Protein AF-A0A496T0C5-F1 (afdb_monomer)

Foldseek 3Di:
DDDDDDDDDDDDDDDDDDDDYDDPPPPDDDPDVPPPPPPVLLVVLLVLLLVLLVVLLVLLVLLLVLLQCCVPPVVSLVVNVVSLVSNVVSLVVSVVSVVSRPDPPVSVVSNVVSNLVSLLSLLVSCCVRVVPPPPVLSCLSNVLVVVLVVLVVVLCVLCVVVNVVCVVCVCVLPPPDVLVVVLVVLSSVLSVCVSVVPDVPCSVVSSVVSSVSSVVSSVVSVVVSVVVCVVVVSD

Secondary structure (DSSP, 8-state):
--------------------------S------------HHHHHHHHHHHHHHHHHHHHHHHHHHHHHHHTT-HHHHHHHHHHHHHHHHHHHHHHHHTTTS---HHHHHHHHHHHHHHHHHHHHHHHHHS--S-HHHHHHHHHHHHHHHHHHHHHHHHTGGGHHHHHHHHHHHT---HHHHHHHHHHHHHHHHHHTT--HHHHHHHHHHHHHHHHHHHHHHHHHHHHHHHHTT--

Nearest PDB structures (foldseek):
  7jh5-assembly1_A  TM=2.448E-01  e=4.772E+00  synthetic construct
  7jh5-assembly2_B  TM=2.065E-01  e=6.660E+00  synthetic construct

pLDDT: mean 70.58, std 17.43, range [35.75, 92.12]

Sequence (235 aa):
MFDGRGKSRGAGQASGRGDDLPDRTQTRQRDAPGGREESPQLRWAAVAANLLAVSRVLLIPPFILCIFYSQRDGSHLDLARALFLYGVVSDVLDGRLGKLAGNNPIGQFLDPLADKLCIAAVYLSLSLIWHNPPLWLTCVVVGRFLILRLLWLFGFLRAKEKLHSFLQKESALTKPNLWGKVSSWSQAILIVSILFSLPGGWIGFLYWAVAALTVAAGIIYLVRGVQEAKRLGLV

Radius of gyration: 31.99 Å; Cα contacts (8 Å, |Δi|>4): 150; chains: 1; bounding box: 99×46×100 Å

Mean predicted aligned error: 14.44 Å

Structure (mmCIF, N/CA/C/O backbone):
data_AF-A0A496T0C5-F1
#
_entry.id   AF-A0A496T0C5-F1
#
loop_
_atom_site.group_PDB
_atom_site.id
_atom_site.type_symbol
_atom_site.label_atom_id
_atom_site.label_alt_id
_atom_site.label_comp_id
_atom_site.label_asym_id
_atom_site.label_entity_id
_atom_site.label_seq_id
_atom_site.pdbx_PDB_ins_code
_atom_site.Cartn_x
_atom_site.Cartn_y
_atom_site.Cartn_z
_atom_site.occupancy
_atom_site.B_iso_or_equiv
_atom_site.auth_seq_id
_atom_site.auth_comp_id
_atom_site.auth_asym_id
_atom_site.auth_atom_id
_atom_site.pdbx_PDB_model_num
ATOM 1 N N . MET A 1 1 ? -78.417 -25.554 69.994 1.00 38.78 1 MET A N 1
ATOM 2 C CA . MET A 1 1 ? -77.897 -26.898 70.317 1.00 38.78 1 MET A CA 1
ATOM 3 C C . MET A 1 1 ? -76.382 -26.823 70.121 1.00 38.78 1 MET A C 1
ATOM 5 O O . MET A 1 1 ? -75.988 -26.581 68.992 1.00 38.78 1 MET A O 1
ATOM 9 N N . PHE A 1 2 ? -75.615 -26.909 71.225 1.00 40.69 2 PHE A N 1
ATOM 10 C CA . PHE A 1 2 ? -74.133 -26.894 71.387 1.00 40.69 2 PHE A CA 1
ATOM 11 C C . PHE A 1 2 ? -73.369 -25.615 70.946 1.00 40.69 2 PHE A C 1
ATOM 13 O O . PHE A 1 2 ? -73.347 -25.297 69.766 1.00 40.69 2 PHE A O 1
ATOM 20 N N . ASP A 1 3 ? -72.937 -24.707 71.849 1.00 39.16 3 ASP A N 1
ATOM 21 C CA . ASP A 1 3 ? -71.811 -24.739 72.843 1.00 39.16 3 ASP A CA 1
ATOM 22 C C . ASP A 1 3 ? -70.432 -24.674 72.140 1.00 39.16 3 ASP A C 1
ATOM 24 O O . ASP A 1 3 ? -70.200 -25.449 71.225 1.00 39.16 3 ASP A O 1
ATOM 28 N N . GLY A 1 4 ? -69.446 -23.810 72.413 1.00 38.75 4 GLY A N 1
ATOM 29 C CA . GLY A 1 4 ? -69.183 -22.798 73.440 1.00 38.75 4 GLY A CA 1
ATOM 30 C C . GLY A 1 4 ? -67.691 -22.856 73.847 1.00 38.75 4 GLY A C 1
ATOM 31 O O . GLY A 1 4 ? -67.147 -23.944 73.984 1.00 38.75 4 GLY A O 1
ATOM 32 N N . ARG A 1 5 ? -67.062 -21.685 74.093 1.00 38.84 5 ARG A N 1
ATOM 33 C CA . ARG A 1 5 ? -65.725 -21.449 74.730 1.00 38.84 5 ARG A CA 1
ATOM 34 C C . ARG A 1 5 ? -64.480 -21.869 73.908 1.00 38.84 5 ARG A C 1
ATOM 36 O O . ARG A 1 5 ? -64.472 -22.899 73.267 1.00 38.84 5 ARG A O 1
ATOM 43 N N . GLY A 1 6 ? -63.346 -21.160 73.853 1.00 40.00 6 GLY A N 1
ATOM 44 C CA . GLY A 1 6 ? -62.786 -20.051 74.634 1.00 40.00 6 GLY A CA 1
ATOM 45 C C . GLY A 1 6 ? -61.363 -20.406 75.121 1.00 40.00 6 GLY A C 1
ATOM 46 O O . GLY A 1 6 ? -61.237 -21.331 75.913 1.00 40.00 6 GLY A O 1
ATOM 47 N N . LYS A 1 7 ? -60.312 -19.689 74.671 1.00 44.09 7 LYS A N 1
ATOM 48 C CA . LYS A 1 7 ? -58.986 -19.472 75.331 1.00 44.09 7 LYS A CA 1
ATOM 49 C C . LYS A 1 7 ? -58.064 -18.715 74.354 1.00 44.09 7 LYS A C 1
ATOM 51 O O . LYS A 1 7 ? -57.787 -19.221 73.279 1.00 44.09 7 LYS A O 1
ATOM 56 N N . SER A 1 8 ? -57.772 -17.426 74.531 1.00 40.81 8 SER A N 1
ATOM 57 C CA . SER A 1 8 ? -56.913 -16.738 75.520 1.00 40.81 8 SER A CA 1
ATOM 58 C C . SER A 1 8 ? -55.412 -16.730 75.198 1.00 40.81 8 SER A C 1
ATOM 60 O O . SER A 1 8 ? -54.770 -17.759 75.035 1.00 40.81 8 SER A O 1
ATOM 62 N N . ARG A 1 9 ? -54.925 -15.483 75.167 1.00 43.38 9 ARG A N 1
ATOM 63 C CA . ARG A 1 9 ? -53.583 -14.906 75.001 1.00 43.38 9 ARG A CA 1
ATOM 64 C C . ARG A 1 9 ? -52.462 -15.547 75.835 1.00 43.38 9 ARG A C 1
ATOM 66 O O . ARG A 1 9 ? -52.695 -15.974 76.959 1.00 43.38 9 ARG A O 1
ATOM 73 N N . GLY A 1 10 ? -51.229 -15.390 75.347 1.00 35.75 10 GLY A N 1
ATOM 74 C CA . GLY A 1 10 ? -50.004 -15.438 76.147 1.00 35.75 10 GLY A CA 1
ATOM 75 C C . GLY A 1 10 ? -48.840 -14.759 75.420 1.00 35.75 10 GLY A C 1
ATOM 76 O O . GLY A 1 10 ? -48.330 -15.291 74.443 1.00 35.75 10 GLY A O 1
ATOM 77 N N . ALA A 1 11 ? -48.465 -13.566 75.881 1.00 42.19 11 ALA A N 1
ATOM 78 C CA . ALA A 1 11 ? -47.232 -12.873 75.524 1.00 42.19 11 ALA A CA 1
ATOM 79 C C . ALA A 1 11 ? -46.078 -13.380 76.405 1.00 42.19 11 ALA A C 1
ATOM 81 O O . ALA A 1 11 ? -46.301 -13.716 77.566 1.00 42.19 11 ALA A O 1
ATOM 82 N N . GLY A 1 12 ? -44.852 -13.379 75.880 1.00 37.47 12 GLY A N 1
ATOM 83 C CA . GLY A 1 12 ? -43.643 -13.689 76.643 1.00 37.47 12 GLY A CA 1
ATOM 84 C C . GLY A 1 12 ? -42.386 -13.246 75.900 1.00 37.47 12 GLY A C 1
ATOM 85 O O . GLY A 1 12 ? -41.914 -13.937 75.005 1.00 37.47 12 GLY A O 1
ATOM 86 N N . GLN A 1 13 ? -41.880 -12.067 76.266 1.00 41.66 13 GLN A N 1
ATOM 87 C CA . GLN A 1 13 ? -40.542 -11.568 75.947 1.00 41.66 13 GLN A CA 1
ATOM 88 C C . GLN A 1 13 ? -39.489 -12.246 76.840 1.00 41.66 13 GLN A C 1
ATOM 90 O O . GLN A 1 13 ? -39.699 -12.361 78.044 1.00 41.66 13 GLN A O 1
ATOM 95 N N . ALA A 1 14 ? -38.331 -12.573 76.268 1.00 45.03 14 ALA A N 1
ATOM 96 C CA . ALA A 1 14 ? -37.016 -12.636 76.923 1.00 45.03 14 ALA A CA 1
ATOM 97 C C . ALA A 1 14 ? -35.983 -12.498 75.785 1.00 45.03 14 ALA A C 1
ATOM 99 O O . ALA A 1 14 ? -35.973 -13.314 74.873 1.00 45.03 14 ALA A O 1
ATOM 100 N N . SER A 1 15 ? -35.323 -11.356 75.579 1.00 39.78 15 SER A N 1
ATOM 101 C CA . SER A 1 15 ? -34.236 -10.754 76.369 1.00 39.78 15 SER A CA 1
ATOM 102 C C . SER A 1 15 ? -33.002 -11.657 76.466 1.00 39.78 15 SER A C 1
ATOM 104 O O . SER A 1 15 ? -32.945 -12.571 77.280 1.00 39.78 15 SER A O 1
ATOM 106 N N . GLY A 1 16 ? -32.020 -11.355 75.616 1.00 39.09 16 GLY A N 1
ATOM 107 C CA . GLY A 1 16 ? -30.668 -11.904 75.593 1.00 39.09 16 GLY A CA 1
ATOM 108 C C . GLY A 1 16 ? -29.805 -10.993 74.721 1.00 39.09 16 GLY A C 1
ATOM 109 O O . GLY A 1 16 ? -29.731 -11.166 73.510 1.00 39.09 16 GLY A O 1
ATOM 110 N N . ARG A 1 17 ? -29.265 -9.944 75.342 1.00 41.59 17 ARG A N 1
ATOM 111 C CA . ARG A 1 17 ? -28.369 -8.922 74.784 1.00 41.59 17 ARG A CA 1
ATOM 112 C C . ARG A 1 17 ? -26.952 -9.279 75.237 1.00 41.59 17 ARG A C 1
ATOM 114 O O . ARG A 1 17 ? -26.800 -9.561 76.421 1.00 41.59 17 ARG A O 1
ATOM 121 N N . GLY A 1 18 ? -25.959 -9.223 74.352 1.00 38.44 18 GLY A N 1
ATOM 122 C CA . GLY A 1 18 ? -24.557 -9.211 74.776 1.00 38.44 18 GLY A CA 1
ATOM 123 C C . GLY A 1 18 ? -23.561 -9.786 73.772 1.00 38.44 18 GLY A C 1
ATOM 124 O O . GLY A 1 18 ? -23.327 -10.986 73.773 1.00 38.44 18 GLY A O 1
ATOM 125 N N . ASP A 1 19 ? -22.978 -8.877 72.993 1.00 41.94 19 ASP A N 1
ATOM 126 C CA . ASP A 1 19 ? -21.527 -8.752 72.796 1.00 41.94 19 ASP A CA 1
ATOM 127 C C . ASP A 1 19 ? -20.830 -9.507 71.636 1.00 41.94 19 ASP A C 1
ATOM 129 O O . ASP A 1 19 ? -20.540 -10.699 71.666 1.00 41.94 19 ASP A O 1
ATOM 133 N N . ASP A 1 20 ? -20.543 -8.700 70.607 1.00 43.66 20 ASP A N 1
ATOM 134 C CA . ASP A 1 20 ? -19.195 -8.384 70.112 1.00 43.66 20 ASP A CA 1
ATOM 135 C C . ASP A 1 20 ? -18.356 -9.420 69.335 1.00 43.66 20 ASP A C 1
ATOM 137 O O . ASP A 1 20 ? -17.532 -10.135 69.888 1.00 43.66 20 ASP A O 1
ATOM 141 N N . LEU A 1 21 ? -18.459 -9.266 67.999 1.00 53.03 21 LEU A N 1
ATOM 142 C CA . LEU A 1 21 ? -17.366 -9.135 67.003 1.00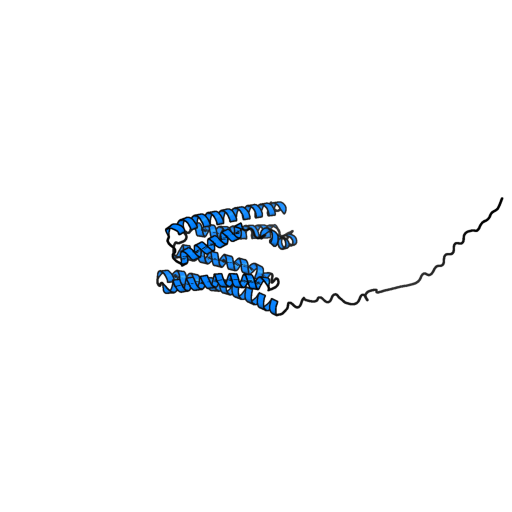 53.03 21 LEU A CA 1
ATOM 143 C C . LEU A 1 21 ? -16.429 -10.342 66.734 1.00 53.03 21 LEU A C 1
ATOM 145 O O . LEU A 1 21 ? -16.188 -11.183 67.587 1.00 53.03 21 LEU A O 1
ATOM 149 N N . PRO A 1 22 ? -15.711 -10.353 65.594 1.00 47.81 22 PRO A N 1
ATOM 150 C CA . PRO A 1 22 ? -16.101 -10.014 64.229 1.00 47.81 22 PRO A CA 1
ATOM 151 C C . PRO A 1 22 ? -15.783 -11.191 63.271 1.00 47.81 22 PRO A C 1
ATOM 153 O O . PRO A 1 22 ? -15.387 -12.279 63.666 1.00 47.81 22 PRO A O 1
ATOM 156 N N . ASP A 1 23 ? -15.873 -10.910 61.973 1.00 43.47 23 ASP A N 1
ATOM 157 C CA . ASP A 1 23 ? -14.952 -11.463 60.977 1.00 43.47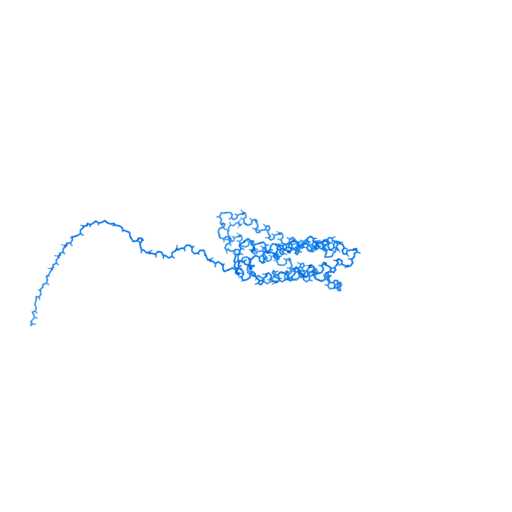 23 ASP A CA 1
ATOM 158 C C . ASP A 1 23 ? -15.391 -12.704 60.180 1.00 43.47 23 ASP A C 1
ATOM 160 O O . ASP A 1 23 ? -14.791 -13.776 60.176 1.00 43.47 23 ASP A O 1
ATOM 164 N N . ARG A 1 24 ? -16.405 -12.491 59.333 1.00 42.34 24 ARG A N 1
ATOM 165 C CA . ARG A 1 24 ? -16.585 -13.269 58.097 1.00 42.34 24 ARG A CA 1
ATOM 166 C C . ARG A 1 24 ? -15.595 -12.831 56.996 1.00 42.34 24 ARG A C 1
ATOM 168 O O . ARG A 1 24 ? -15.987 -12.718 55.839 1.00 42.34 24 ARG A O 1
ATOM 175 N N . THR A 1 25 ? -14.311 -12.649 57.316 1.00 44.56 25 THR A N 1
ATOM 176 C CA . THR A 1 25 ? -13.212 -12.709 56.324 1.00 44.56 25 THR A CA 1
ATOM 177 C C . THR A 1 25 ? -12.612 -14.116 56.227 1.00 44.56 25 THR A C 1
ATOM 179 O O . THR A 1 25 ? -11.425 -14.309 55.987 1.00 44.56 25 THR A O 1
ATOM 182 N N . GLN A 1 26 ? -13.449 -15.149 56.343 1.00 47.47 26 GLN A N 1
ATOM 183 C CA . GLN A 1 26 ? -13.069 -16.522 55.995 1.00 47.47 26 GLN A CA 1
ATOM 184 C C . GLN A 1 26 ? -13.946 -17.128 54.899 1.00 47.47 26 GLN A C 1
ATOM 186 O O . GLN A 1 26 ? -14.069 -18.347 54.784 1.00 47.47 26 GLN A O 1
ATOM 191 N N . THR A 1 27 ? -14.453 -16.295 53.986 1.00 42.94 27 THR A N 1
ATOM 192 C CA . THR A 1 27 ? -14.615 -16.757 52.603 1.00 42.94 27 THR A CA 1
ATOM 193 C C . THR A 1 27 ? -13.217 -16.820 51.996 1.00 42.94 27 THR A C 1
ATOM 195 O O . THR A 1 27 ? -12.719 -15.874 51.390 1.00 42.94 27 THR A O 1
ATOM 198 N N . ARG A 1 28 ? -12.551 -17.942 52.277 1.00 41.00 28 ARG A N 1
ATOM 199 C CA . ARG A 1 28 ? -11.301 -18.385 51.669 1.00 41.00 28 ARG A CA 1
ATOM 200 C C . ARG A 1 28 ? -11.244 -18.000 50.191 1.00 41.00 28 ARG A C 1
ATOM 202 O O . ARG A 1 28 ? -12.012 -18.510 49.382 1.00 41.00 28 ARG A O 1
ATOM 209 N N . GLN A 1 29 ? -10.255 -17.168 49.881 1.00 43.59 29 GLN A N 1
ATOM 210 C CA . GLN A 1 29 ? -9.271 -17.432 48.833 1.00 43.59 29 GLN A CA 1
ATOM 211 C C . GLN A 1 29 ? -9.829 -18.098 47.569 1.00 43.59 29 GLN A C 1
ATOM 213 O O . GLN A 1 29 ? -9.735 -19.316 47.415 1.00 43.59 29 GLN A O 1
ATOM 218 N N . ARG A 1 30 ? -10.291 -17.288 46.613 1.00 39.56 30 ARG A N 1
ATOM 219 C CA . ARG A 1 30 ? -10.176 -17.638 45.190 1.00 39.56 30 ARG A CA 1
ATOM 220 C C . ARG A 1 30 ? -9.971 -16.462 44.240 1.00 39.56 30 ARG A C 1
ATOM 222 O O . ARG A 1 30 ? -10.136 -16.650 43.051 1.00 39.56 30 ARG A O 1
ATOM 229 N N . ASP A 1 31 ? -9.48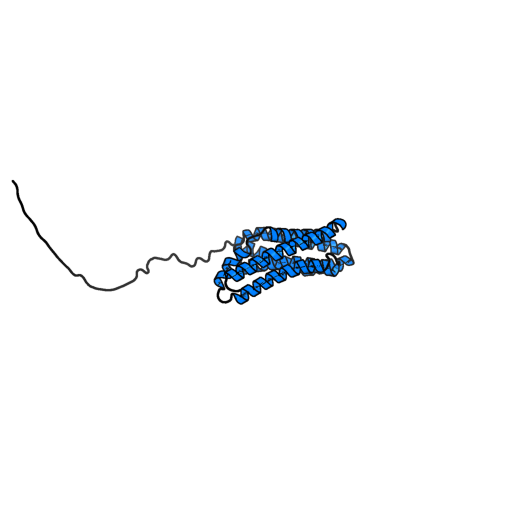2 -15.326 44.722 1.00 42.22 31 ASP A N 1
ATOM 230 C CA . ASP A 1 31 ? -9.008 -14.253 43.843 1.00 42.22 31 ASP A CA 1
ATOM 231 C C . ASP A 1 31 ? -7.506 -14.052 44.055 1.00 42.22 31 ASP A C 1
ATOM 233 O O . ASP A 1 31 ? -7.031 -13.012 44.501 1.00 42.22 31 ASP A O 1
ATOM 237 N N . ALA A 1 32 ? -6.729 -15.094 43.745 1.00 43.50 32 ALA A N 1
ATOM 238 C CA . ALA A 1 32 ? -5.374 -14.834 43.286 1.00 43.50 32 ALA A CA 1
ATOM 239 C C . ALA A 1 32 ? -5.509 -14.009 41.994 1.00 43.50 32 ALA A C 1
ATOM 241 O O . ALA A 1 32 ? -6.337 -14.375 41.151 1.00 43.50 32 ALA A O 1
ATOM 242 N N . PRO A 1 33 ? -4.723 -12.939 41.781 1.00 41.53 33 PRO A N 1
ATOM 243 C CA . PRO A 1 33 ? -4.565 -12.376 40.455 1.00 41.53 33 PRO A CA 1
ATOM 244 C C . PRO A 1 33 ? -3.804 -13.428 39.651 1.00 41.53 33 PRO A C 1
ATOM 246 O O . PRO A 1 33 ? -2.580 -13.402 39.545 1.00 41.53 33 PRO A O 1
ATOM 249 N N . GLY A 1 34 ? -4.541 -14.416 39.145 1.00 40.16 34 GLY A N 1
ATOM 250 C CA . GLY A 1 34 ? -4.087 -15.305 38.103 1.00 40.16 34 GLY A CA 1
ATOM 251 C C . GLY A 1 34 ? -3.834 -14.419 36.903 1.00 40.16 34 GLY A C 1
ATOM 252 O O . GLY A 1 34 ? -4.730 -14.193 36.088 1.00 40.16 34 GLY A O 1
ATOM 253 N N . GLY A 1 35 ? -2.621 -13.867 36.830 1.00 45.09 35 GLY A N 1
ATOM 254 C CA . GLY A 1 35 ? -2.033 -13.475 35.569 1.00 45.09 35 GLY A CA 1
ATOM 255 C C . GLY A 1 35 ? -2.239 -14.681 34.680 1.00 45.09 35 GLY A C 1
ATOM 256 O O . GLY A 1 35 ? -1.693 -15.744 34.963 1.00 45.09 35 GLY A O 1
ATOM 257 N N . ARG A 1 36 ? -3.160 -14.559 33.719 1.00 50.00 36 ARG A N 1
ATOM 258 C CA . ARG A 1 36 ? -3.422 -15.614 32.748 1.00 50.00 36 ARG A CA 1
ATOM 259 C C . ARG A 1 36 ? -2.052 -15.937 32.184 1.00 50.00 36 ARG A C 1
ATOM 261 O O . ARG A 1 36 ? -1.468 -15.075 31.532 1.00 50.00 36 ARG A O 1
ATOM 268 N N . GLU A 1 37 ? -1.506 -17.098 32.529 1.00 51.00 37 GLU A N 1
ATOM 269 C CA . GLU A 1 37 ? -0.269 -17.573 31.937 1.00 51.00 37 GLU A CA 1
ATOM 270 C C . GLU A 1 37 ? -0.581 -17.727 30.453 1.00 51.00 37 GLU A C 1
ATOM 272 O O . GLU A 1 37 ? -1.185 -18.706 30.013 1.00 51.00 37 GLU A O 1
ATOM 277 N N . GLU A 1 38 ? -0.296 -16.679 29.683 1.00 55.84 38 GLU A N 1
ATOM 278 C CA . GLU A 1 38 ? -0.431 -16.725 28.244 1.00 55.84 38 GLU A CA 1
ATOM 279 C C . GLU A 1 38 ? 0.483 -17.848 27.779 1.00 55.84 38 GLU A C 1
ATOM 281 O O . GLU A 1 38 ? 1.702 -17.784 27.972 1.00 55.84 38 GLU A O 1
ATOM 286 N N . SER A 1 39 ? -0.121 -18.909 27.236 1.00 60.66 39 SER A N 1
ATOM 287 C CA . SER A 1 39 ? 0.619 -20.093 26.815 1.00 60.66 39 SER A CA 1
ATOM 288 C C . SER A 1 39 ? 1.839 -19.672 25.977 1.00 60.66 39 SER A C 1
ATOM 290 O O . SER A 1 39 ? 1.708 -18.779 25.132 1.00 60.66 39 SER A O 1
ATOM 292 N N . PRO A 1 40 ? 3.032 -20.267 26.179 1.00 63.31 40 PRO A N 1
ATOM 293 C CA . PRO A 1 40 ? 4.268 -19.829 25.520 1.00 63.31 40 PRO A CA 1
ATOM 294 C C . PRO A 1 40 ? 4.131 -19.664 23.999 1.00 63.31 40 PRO A C 1
ATOM 296 O O . PRO A 1 40 ? 4.738 -18.776 23.408 1.00 63.31 40 PRO A O 1
ATOM 299 N N . GLN A 1 41 ? 3.272 -20.470 23.373 1.00 64.88 41 GLN A N 1
ATOM 300 C CA . GLN A 1 41 ? 2.956 -20.426 21.945 1.00 64.88 41 GLN A CA 1
ATOM 301 C C . GLN A 1 41 ? 2.321 -19.093 21.498 1.00 64.88 41 GLN A C 1
ATOM 303 O O . GLN A 1 41 ? 2.660 -18.587 20.430 1.00 64.88 41 GLN A O 1
ATOM 308 N N . LEU A 1 42 ? 1.465 -18.482 22.326 1.00 65.50 42 LEU A N 1
ATOM 309 C CA . LEU A 1 42 ? 0.844 -17.176 22.056 1.00 65.50 42 LEU A CA 1
ATOM 310 C C . LEU A 1 42 ? 1.884 -16.051 22.062 1.00 65.50 42 LEU A C 1
ATOM 312 O O . LEU A 1 42 ? 1.840 -15.153 21.220 1.00 65.50 42 LEU A O 1
ATOM 316 N N . ARG A 1 43 ? 2.860 -16.137 22.975 1.00 65.69 43 ARG A N 1
ATOM 317 C CA . ARG A 1 43 ? 3.951 -15.160 23.098 1.00 65.69 43 ARG A CA 1
ATOM 318 C C . ARG A 1 43 ? 4.878 -15.211 21.886 1.00 65.69 43 ARG A C 1
ATOM 320 O O . ARG A 1 43 ? 5.217 -14.167 21.337 1.00 65.69 43 ARG A O 1
ATOM 327 N N . TRP A 1 44 ? 5.240 -16.409 21.426 1.00 67.56 44 TRP A N 1
ATOM 328 C CA . TRP A 1 44 ? 6.072 -16.577 20.230 1.00 67.56 44 TRP A CA 1
ATOM 329 C C . TRP A 1 44 ? 5.370 -16.116 18.953 1.00 67.56 44 TRP A C 1
ATOM 331 O O . TRP A 1 44 ? 6.001 -15.475 18.116 1.00 67.56 44 TRP A O 1
ATOM 341 N N . ALA A 1 45 ? 4.066 -16.365 18.826 1.00 66.81 45 ALA A N 1
ATOM 342 C CA . ALA A 1 45 ? 3.286 -15.874 17.694 1.00 66.81 45 ALA A CA 1
ATOM 343 C C . ALA A 1 45 ? 3.207 -14.332 17.665 1.00 66.81 45 ALA A C 1
ATOM 345 O O . ALA A 1 45 ? 3.338 -13.735 16.597 1.00 66.81 45 ALA A O 1
ATOM 346 N N . ALA A 1 46 ? 3.072 -13.679 18.827 1.00 66.25 46 ALA A N 1
ATOM 347 C CA . ALA A 1 46 ? 3.084 -12.215 18.925 1.00 66.25 46 ALA A CA 1
ATOM 348 C C . ALA A 1 46 ? 4.455 -11.618 18.563 1.00 66.25 46 ALA A C 1
ATOM 350 O O . ALA A 1 46 ? 4.539 -10.607 17.865 1.00 66.25 46 ALA A O 1
ATOM 351 N N . VAL A 1 47 ? 5.539 -12.251 19.024 1.00 71.75 47 VAL A N 1
ATOM 352 C CA . VAL A 1 47 ? 6.910 -11.842 18.685 1.00 71.75 47 VAL A CA 1
ATOM 353 C C . VAL A 1 47 ? 7.174 -12.017 17.191 1.00 71.75 47 VAL A C 1
ATOM 355 O O . VAL A 1 47 ? 7.756 -11.124 16.580 1.00 71.75 47 VAL A O 1
ATOM 358 N N . ALA A 1 48 ? 6.706 -13.117 16.594 1.00 72.12 48 ALA A N 1
ATOM 359 C CA . ALA A 1 48 ? 6.828 -13.358 15.161 1.00 72.12 48 ALA A CA 1
ATOM 360 C C . ALA A 1 48 ? 6.123 -12.262 14.348 1.00 72.12 48 ALA A C 1
ATOM 362 O O . ALA A 1 48 ? 6.775 -11.621 13.530 1.00 72.12 48 ALA A O 1
ATOM 363 N N . ALA A 1 49 ? 4.851 -11.967 14.635 1.00 70.69 49 ALA A N 1
ATOM 364 C CA . ALA A 1 49 ? 4.105 -10.920 13.929 1.00 70.69 49 ALA A CA 1
ATOM 365 C C . ALA A 1 49 ? 4.795 -9.542 14.020 1.00 70.69 49 ALA A C 1
ATOM 367 O O . ALA A 1 49 ? 4.963 -8.850 13.018 1.00 70.69 49 ALA A O 1
ATOM 368 N N . ASN A 1 50 ? 5.286 -9.167 15.208 1.00 75.12 50 ASN A N 1
ATOM 369 C CA . ASN A 1 50 ? 6.034 -7.918 15.372 1.00 75.12 50 ASN A CA 1
ATOM 370 C C . ASN A 1 50 ? 7.340 -7.911 14.563 1.00 75.12 50 ASN A C 1
ATOM 372 O O . ASN A 1 50 ? 7.700 -6.889 13.978 1.00 75.12 50 ASN A O 1
ATOM 376 N N . LEU A 1 51 ? 8.062 -9.034 14.532 1.00 77.62 51 LEU A N 1
ATOM 377 C CA . LEU A 1 51 ? 9.319 -9.144 13.798 1.00 77.62 51 LEU A CA 1
ATOM 378 C C . LEU A 1 51 ? 9.100 -9.009 12.288 1.00 77.62 51 LEU A C 1
ATOM 380 O O . LEU A 1 51 ? 9.875 -8.314 11.629 1.00 77.62 51 LEU A O 1
ATOM 384 N N . LEU A 1 52 ? 8.046 -9.616 11.739 1.00 76.12 52 LEU A N 1
ATOM 385 C CA . LEU A 1 52 ? 7.723 -9.477 10.322 1.00 76.12 52 LEU A CA 1
ATOM 386 C C . LEU A 1 52 ? 7.283 -8.045 9.971 1.00 76.12 52 LEU A C 1
ATOM 388 O O . LEU A 1 52 ? 7.778 -7.498 8.979 1.00 76.12 52 LEU A O 1
ATOM 392 N N . ALA A 1 53 ? 6.466 -7.391 10.804 1.00 76.06 53 ALA A N 1
ATOM 393 C CA . ALA A 1 53 ? 6.103 -5.984 10.613 1.00 76.06 53 ALA A CA 1
ATOM 394 C C . ALA 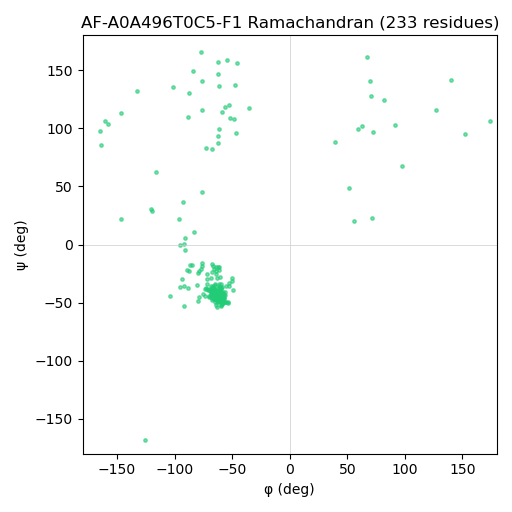A 1 53 ? 7.345 -5.070 10.587 1.00 76.06 53 ALA A C 1
ATOM 396 O O . ALA A 1 53 ? 7.509 -4.251 9.677 1.00 76.06 53 ALA A O 1
ATOM 397 N N . VAL A 1 54 ? 8.274 -5.257 11.534 1.00 79.19 54 VAL A N 1
ATOM 398 C CA . VAL A 1 54 ? 9.561 -4.536 11.566 1.00 79.19 54 VAL A CA 1
ATOM 399 C C . VAL A 1 54 ? 10.404 -4.860 10.333 1.00 79.19 54 VAL A C 1
ATOM 401 O O . VAL A 1 54 ? 10.970 -3.949 9.726 1.00 79.19 54 VAL A O 1
ATOM 404 N N . SER A 1 55 ? 10.451 -6.130 9.920 1.00 81.81 55 SER A N 1
ATOM 405 C CA . SER A 1 55 ? 11.196 -6.546 8.728 1.00 81.81 55 SER A CA 1
ATOM 406 C C . SER A 1 55 ? 10.697 -5.834 7.469 1.00 81.81 55 SER A C 1
ATOM 408 O O . SER A 1 55 ? 11.508 -5.427 6.642 1.00 81.81 55 SER A O 1
ATOM 410 N N . ARG A 1 56 ? 9.382 -5.592 7.356 1.00 82.81 56 ARG A N 1
ATOM 411 C CA . ARG A 1 56 ? 8.782 -4.888 6.217 1.00 82.81 56 ARG A CA 1
ATOM 412 C C . ARG A 1 56 ? 9.170 -3.420 6.186 1.00 82.81 56 ARG A C 1
ATOM 414 O O . ARG A 1 56 ? 9.502 -2.904 5.124 1.00 82.81 56 ARG A O 1
ATOM 421 N N . VAL A 1 57 ? 9.165 -2.758 7.342 1.00 84.00 57 VAL A N 1
ATOM 422 C CA . VAL A 1 57 ? 9.624 -1.366 7.453 1.00 84.00 57 VAL A CA 1
ATOM 423 C C . VAL A 1 57 ? 11.107 -1.265 7.097 1.00 84.00 57 VAL A C 1
ATOM 425 O O . VAL A 1 57 ? 11.497 -0.370 6.349 1.00 84.00 57 VAL A O 1
ATOM 428 N N . LEU A 1 58 ? 11.921 -2.217 7.559 1.00 87.56 58 LEU A N 1
ATOM 429 C CA . LEU A 1 58 ? 13.345 -2.288 7.226 1.00 87.56 58 LEU A CA 1
ATOM 430 C C . LEU A 1 58 ? 13.593 -2.611 5.741 1.00 87.56 58 LEU A C 1
ATOM 432 O O . LEU A 1 58 ? 14.635 -2.248 5.203 1.00 87.56 58 LEU A O 1
ATOM 436 N N . LEU A 1 59 ? 12.627 -3.241 5.066 1.00 86.06 59 LEU A N 1
ATOM 437 C CA . LEU A 1 59 ? 12.660 -3.523 3.631 1.00 86.06 59 LEU A CA 1
ATOM 438 C C . LEU A 1 59 ? 12.375 -2.298 2.748 1.00 86.06 59 LEU A C 1
ATOM 440 O O . LEU A 1 59 ? 12.674 -2.328 1.554 1.00 86.06 59 LEU A O 1
ATOM 444 N N . ILE A 1 60 ? 11.817 -1.217 3.305 1.00 88.50 60 ILE A N 1
ATOM 445 C CA . ILE A 1 60 ? 11.465 -0.019 2.532 1.00 88.50 60 ILE A CA 1
ATOM 446 C C . ILE A 1 60 ? 12.715 0.651 1.925 1.00 88.50 60 ILE A C 1
ATOM 448 O O . ILE A 1 60 ? 12.736 0.835 0.706 1.00 88.50 60 ILE A O 1
ATOM 452 N N . PRO A 1 61 ? 13.776 0.991 2.690 1.00 91.00 61 PRO A N 1
ATOM 453 C CA . PRO A 1 61 ? 14.989 1.575 2.116 1.00 91.00 61 PRO A CA 1
ATOM 454 C C . PRO A 1 61 ? 15.643 0.735 1.003 1.00 91.00 61 PRO A C 1
ATOM 456 O O . PRO A 1 61 ? 15.901 1.298 -0.063 1.00 91.00 61 PRO A O 1
ATOM 459 N N . PRO A 1 62 ? 15.892 -0.585 1.169 1.00 90.56 62 PRO A N 1
ATOM 460 C CA . PRO A 1 62 ? 16.492 -1.378 0.102 1.00 90.56 62 PRO A CA 1
ATOM 461 C C . PRO A 1 62 ? 15.579 -1.483 -1.122 1.00 90.56 62 PRO A C 1
ATOM 463 O O . PRO A 1 62 ? 16.088 -1.442 -2.239 1.00 90.56 62 PRO A O 1
ATOM 466 N N . PHE A 1 63 ? 14.252 -1.534 -0.951 1.00 89.81 63 PHE A N 1
ATOM 467 C CA . PHE A 1 63 ? 13.322 -1.481 -2.082 1.00 89.81 63 PHE A CA 1
ATOM 468 C C . PHE A 1 63 ? 13.475 -0.179 -2.885 1.00 89.81 63 PHE A C 1
ATOM 470 O O . PHE A 1 63 ? 13.626 -0.226 -4.106 1.00 89.81 63 PHE A O 1
ATOM 477 N N . ILE A 1 64 ? 13.505 0.976 -2.208 1.00 89.94 64 ILE A N 1
ATOM 478 C CA . ILE A 1 64 ? 13.680 2.286 -2.858 1.00 89.94 64 ILE A CA 1
ATOM 479 C C . ILE A 1 64 ? 15.014 2.341 -3.612 1.00 89.94 64 ILE A C 1
ATOM 481 O O . ILE A 1 64 ? 15.049 2.799 -4.754 1.00 89.94 64 ILE A O 1
ATOM 485 N N . LEU A 1 65 ? 16.097 1.842 -3.007 1.00 89.88 65 LEU A N 1
ATOM 486 C CA . LEU A 1 65 ? 17.408 1.775 -3.658 1.00 89.88 65 LEU A CA 1
ATOM 487 C C . LEU A 1 65 ? 17.382 0.879 -4.901 1.00 89.88 65 LEU A C 1
ATOM 489 O O . LEU A 1 65 ? 17.921 1.265 -5.934 1.00 89.88 65 LEU A O 1
ATOM 493 N N . CYS A 1 66 ? 16.724 -0.280 -4.840 1.00 89.31 66 CYS A N 1
ATOM 494 C CA . CYS A 1 66 ? 16.594 -1.162 -6.001 1.00 89.31 66 CYS A CA 1
ATOM 495 C C . CYS A 1 66 ? 15.820 -0.486 -7.139 1.00 89.31 66 CYS A C 1
ATOM 497 O O . CYS A 1 66 ? 16.261 -0.538 -8.284 1.00 89.31 66 CYS A O 1
ATOM 499 N N . ILE A 1 67 ? 14.718 0.213 -6.840 1.00 89.00 67 ILE A N 1
ATOM 500 C CA . ILE A 1 67 ? 13.983 0.993 -7.850 1.00 89.00 67 ILE A CA 1
ATOM 501 C C . ILE A 1 67 ? 14.855 2.121 -8.413 1.00 89.00 67 ILE A C 1
ATOM 503 O O . ILE A 1 67 ? 14.858 2.341 -9.623 1.00 89.00 67 ILE A O 1
ATOM 507 N N . PHE A 1 68 ? 15.644 2.797 -7.580 1.00 88.81 68 PHE A N 1
ATOM 508 C CA . PHE A 1 68 ? 16.560 3.841 -8.037 1.00 88.81 68 PHE A CA 1
ATOM 509 C C . PHE A 1 68 ? 17.614 3.303 -9.017 1.00 88.81 68 PHE A C 1
ATOM 511 O O . PHE A 1 68 ? 17.773 3.849 -10.109 1.00 88.81 68 PHE A O 1
ATOM 518 N N . TYR A 1 69 ? 18.278 2.196 -8.673 1.00 87.94 69 TYR A N 1
ATOM 519 C CA . TYR A 1 69 ? 19.296 1.576 -9.528 1.00 87.94 69 TYR A CA 1
ATOM 520 C C . TYR A 1 69 ? 18.721 0.794 -10.716 1.00 87.94 69 TYR A C 1
ATOM 522 O O . TYR A 1 69 ? 19.430 0.584 -11.700 1.00 87.94 69 TYR A O 1
ATOM 530 N N . SER A 1 70 ? 17.437 0.426 -10.686 1.00 86.56 70 SER A N 1
ATOM 531 C CA . SER A 1 70 ? 16.775 -0.267 -11.803 1.00 86.56 70 SER A CA 1
ATOM 532 C C . SER A 1 70 ? 16.741 0.540 -13.103 1.00 86.56 70 SER A C 1
ATOM 534 O O . SER A 1 70 ? 16.641 -0.046 -14.176 1.00 86.56 70 SER A O 1
ATOM 536 N N . GLN A 1 71 ? 16.868 1.873 -13.029 1.00 78.75 71 GLN A N 1
ATOM 537 C CA . GLN A 1 71 ? 17.007 2.716 -14.223 1.00 78.75 71 GLN A CA 1
ATOM 538 C C . GLN A 1 71 ? 18.320 2.466 -14.977 1.00 78.75 71 GLN A C 1
ATOM 540 O O . GLN A 1 71 ? 18.430 2.822 -16.148 1.00 78.75 71 GLN A O 1
ATOM 545 N N . ARG A 1 72 ? 19.323 1.894 -14.299 1.00 75.62 72 ARG A N 1
ATOM 546 C CA . ARG A 1 72 ? 20.664 1.664 -14.834 1.00 75.62 72 ARG A CA 1
ATOM 547 C C . ARG A 1 72 ? 20.884 0.201 -15.211 1.00 75.62 72 ARG A C 1
ATOM 549 O O . ARG A 1 72 ? 21.366 -0.045 -16.309 1.00 75.62 72 ARG A O 1
ATOM 556 N N . ASP A 1 73 ? 20.468 -0.732 -14.349 1.00 78.75 73 ASP A N 1
ATOM 557 C CA . ASP A 1 73 ? 20.604 -2.176 -14.576 1.00 78.75 73 ASP A CA 1
ATOM 558 C C . ASP A 1 73 ? 19.301 -2.935 -14.283 1.00 78.75 73 ASP A C 1
ATOM 560 O O . ASP A 1 73 ? 18.700 -2.808 -13.212 1.00 78.75 73 ASP A O 1
ATOM 564 N N . GLY A 1 74 ? 18.896 -3.806 -15.213 1.00 78.75 74 GLY A N 1
ATOM 565 C CA . GLY A 1 74 ? 17.680 -4.620 -15.083 1.00 78.75 74 GLY A CA 1
ATOM 566 C C . GLY A 1 74 ? 17.709 -5.629 -13.926 1.00 78.75 74 GLY A C 1
ATOM 567 O O . GLY A 1 74 ? 16.658 -5.995 -13.410 1.00 78.75 74 GLY A O 1
ATOM 568 N N . SER A 1 75 ? 18.893 -6.023 -13.446 1.00 83.75 75 SER A N 1
ATOM 569 C CA . SER A 1 75 ? 19.052 -6.941 -12.305 1.00 83.75 75 SER A CA 1
ATOM 570 C C . SER A 1 75 ? 18.459 -6.382 -11.005 1.00 83.75 75 SER A C 1
ATOM 572 O O . SER A 1 75 ? 17.891 -7.123 -10.199 1.00 83.75 75 SER A O 1
ATOM 574 N N . HIS A 1 76 ? 18.526 -5.063 -10.808 1.00 86.56 76 HIS A N 1
ATOM 575 C CA . HIS A 1 76 ? 17.936 -4.407 -9.642 1.00 86.56 76 HIS A CA 1
ATOM 576 C C . HIS A 1 76 ? 16.408 -4.373 -9.700 1.00 86.56 76 HIS A C 1
ATOM 578 O O . HIS A 1 76 ? 15.760 -4.354 -8.651 1.00 86.56 76 HIS A O 1
ATOM 584 N N . LEU A 1 77 ? 15.819 -4.421 -10.899 1.00 86.69 77 LEU A N 1
ATOM 585 C CA . LEU A 1 77 ? 14.371 -4.525 -11.052 1.00 86.69 77 LEU A CA 1
ATOM 586 C C . LEU A 1 77 ? 13.858 -5.890 -10.582 1.00 86.69 77 LEU A C 1
ATOM 588 O O . LEU A 1 77 ? 12.848 -5.957 -9.882 1.00 86.69 77 LEU A O 1
ATOM 592 N N . AS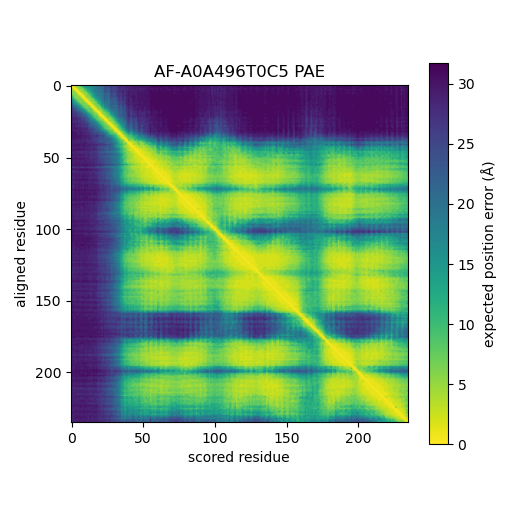P A 1 78 ? 14.570 -6.969 -10.903 1.00 87.00 78 ASP A N 1
ATOM 593 C CA . ASP A 1 78 ? 14.209 -8.310 -10.435 1.00 87.00 78 ASP A CA 1
ATOM 594 C C . ASP A 1 78 ? 14.331 -8.431 -8.914 1.00 87.00 78 ASP A C 1
ATOM 596 O O . ASP A 1 78 ? 13.446 -8.992 -8.261 1.00 87.00 78 ASP A O 1
ATOM 600 N N . LEU A 1 79 ? 15.352 -7.803 -8.323 1.00 88.69 79 LEU A N 1
ATOM 601 C CA . LEU A 1 79 ? 15.468 -7.704 -6.869 1.00 88.69 79 LEU A CA 1
ATOM 602 C C . LEU A 1 79 ? 14.323 -6.880 -6.256 1.00 88.69 79 LEU A C 1
ATOM 604 O O . LEU A 1 79 ? 13.741 -7.299 -5.257 1.00 88.69 79 LEU A O 1
ATOM 608 N N . ALA A 1 80 ? 13.938 -5.752 -6.863 1.00 87.12 80 ALA A N 1
ATOM 609 C CA . ALA A 1 80 ? 12.801 -4.952 -6.399 1.00 87.12 80 ALA A CA 1
ATOM 610 C C . ALA A 1 80 ? 11.483 -5.746 -6.445 1.00 87.12 80 ALA A C 1
AT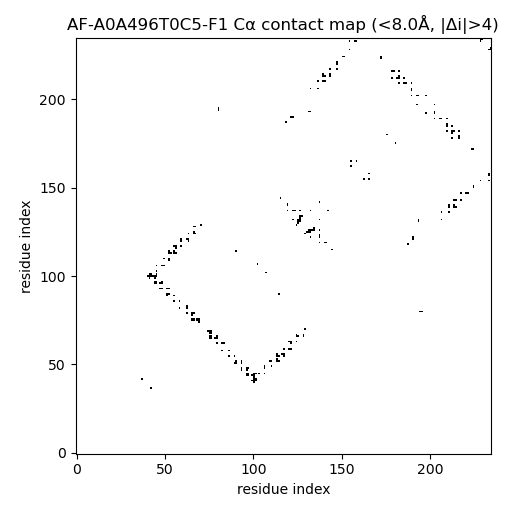OM 612 O O . ALA A 1 80 ? 10.697 -5.698 -5.495 1.00 87.12 80 ALA A O 1
ATOM 613 N N . ARG A 1 81 ? 11.260 -6.527 -7.511 1.00 88.88 81 ARG A N 1
ATOM 614 C CA . ARG A 1 81 ? 10.113 -7.442 -7.636 1.00 88.88 81 ARG A CA 1
ATOM 615 C C . ARG A 1 81 ? 10.124 -8.509 -6.546 1.00 88.88 81 ARG A C 1
ATOM 617 O O . ARG A 1 81 ? 9.083 -8.750 -5.935 1.00 88.88 81 ARG A O 1
ATOM 624 N N . ALA A 1 82 ? 11.284 -9.104 -6.266 1.00 89.12 82 ALA A N 1
ATOM 625 C CA . ALA A 1 82 ? 11.439 -10.100 -5.208 1.00 89.12 82 ALA A CA 1
ATOM 626 C C . ALA A 1 82 ? 11.166 -9.511 -3.813 1.00 89.12 82 ALA A C 1
ATOM 628 O O . ALA A 1 82 ? 10.421 -10.108 -3.035 1.00 89.12 82 ALA A O 1
ATOM 629 N N . LEU A 1 83 ? 11.697 -8.319 -3.514 1.00 88.44 83 LEU A N 1
ATOM 630 C CA . LEU A 1 83 ? 11.452 -7.612 -2.251 1.00 88.44 83 LEU A CA 1
ATOM 631 C C . LEU A 1 83 ? 9.972 -7.246 -2.080 1.00 88.44 83 LEU A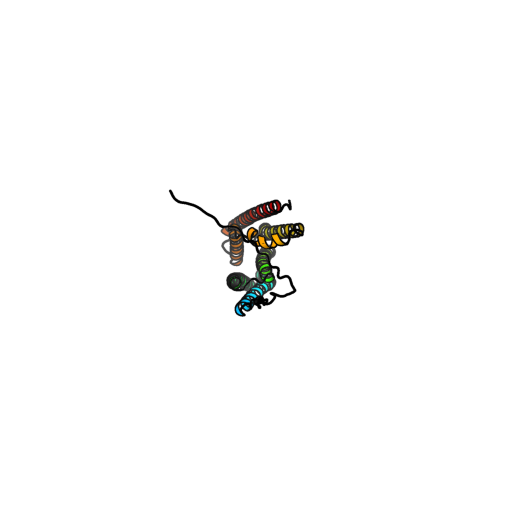 C 1
ATOM 633 O O . LEU A 1 83 ? 9.414 -7.422 -0.996 1.00 88.44 83 LEU A O 1
ATOM 637 N N . PHE A 1 84 ? 9.320 -6.779 -3.147 1.00 87.00 84 PHE A N 1
ATOM 638 C CA . PHE A 1 84 ? 7.889 -6.482 -3.121 1.00 87.00 84 PHE A CA 1
ATOM 639 C C . PHE A 1 84 ? 7.052 -7.742 -2.875 1.00 87.00 84 PHE A C 1
ATOM 641 O O . PHE A 1 84 ? 6.169 -7.739 -2.016 1.00 87.00 84 PHE A O 1
ATOM 648 N N . LEU A 1 85 ? 7.350 -8.835 -3.585 1.00 87.19 85 LEU A N 1
ATOM 649 C CA . LEU A 1 85 ? 6.652 -10.106 -3.410 1.00 87.19 85 LEU A CA 1
ATOM 650 C C . LEU A 1 85 ? 6.834 -10.653 -1.991 1.00 87.19 85 LEU A C 1
ATOM 652 O O . LEU A 1 85 ? 5.855 -11.073 -1.377 1.00 87.19 85 LEU A O 1
ATOM 656 N N . TYR A 1 86 ? 8.055 -10.586 -1.452 1.00 87.50 86 TYR A N 1
ATOM 657 C CA . TYR A 1 86 ? 8.326 -10.924 -0.057 1.00 87.50 86 TYR A CA 1
ATOM 658 C C . TYR A 1 86 ? 7.452 -10.087 0.885 1.00 87.50 86 TYR A C 1
ATOM 660 O O . TYR A 1 86 ? 6.752 -10.655 1.716 1.00 87.50 86 TYR A O 1
ATOM 668 N N . GLY A 1 87 ? 7.398 -8.762 0.703 1.00 82.81 87 GLY A N 1
ATOM 669 C CA . GLY A 1 87 ? 6.573 -7.876 1.531 1.00 82.81 87 GLY A CA 1
ATOM 670 C C . GLY A 1 87 ? 5.081 -8.234 1.523 1.00 82.81 87 GLY A C 1
ATOM 671 O O . GLY A 1 87 ? 4.454 -8.263 2.582 1.00 82.81 87 GLY A O 1
ATOM 672 N N . VAL A 1 88 ? 4.522 -8.560 0.351 1.00 81.44 88 VAL A N 1
ATOM 673 C CA . VAL A 1 88 ? 3.116 -8.985 0.210 1.00 81.44 88 VAL A CA 1
ATOM 674 C C . VAL A 1 88 ? 2.869 -10.342 0.872 1.00 81.44 88 VAL A C 1
ATOM 676 O O . VAL A 1 88 ? 1.867 -10.524 1.561 1.00 81.44 88 VAL A O 1
ATOM 679 N N . VAL A 1 89 ? 3.771 -11.306 0.681 1.00 82.75 89 VAL A N 1
ATOM 680 C CA . VAL A 1 89 ? 3.639 -12.650 1.263 1.00 82.75 89 VAL A CA 1
ATOM 681 C C . VAL A 1 89 ? 3.768 -12.602 2.787 1.00 82.75 89 VAL A C 1
ATOM 683 O O . VAL A 1 89 ? 2.967 -13.230 3.482 1.00 82.75 89 VAL A O 1
ATOM 686 N N . SER A 1 90 ? 4.713 -11.815 3.307 1.00 78.88 90 SER A N 1
ATOM 687 C CA . SER A 1 90 ? 4.884 -11.567 4.740 1.00 78.88 90 SER A CA 1
ATOM 688 C C . SER A 1 90 ? 3.611 -11.008 5.384 1.00 78.88 90 SER A C 1
ATOM 690 O O . SER A 1 90 ? 3.222 -11.493 6.440 1.00 78.88 90 SER A O 1
ATOM 692 N N . ASP A 1 91 ? 2.894 -10.090 4.724 1.00 75.88 91 ASP A N 1
ATOM 693 C CA . ASP A 1 91 ? 1.621 -9.545 5.232 1.00 75.88 91 ASP A CA 1
ATOM 694 C C . ASP A 1 91 ? 0.517 -10.592 5.376 1.00 75.88 91 ASP A C 1
ATOM 696 O O . ASP A 1 91 ? -0.190 -10.659 6.386 1.00 75.88 91 ASP A O 1
ATOM 700 N N . VAL A 1 92 ? 0.397 -11.471 4.382 1.00 72.69 92 VAL A N 1
ATOM 701 C CA . VAL A 1 92 ? -0.594 -12.551 4.418 1.00 72.69 92 VAL A CA 1
ATOM 702 C C . VAL A 1 92 ? -0.266 -13.560 5.523 1.00 72.69 92 VAL A C 1
ATOM 704 O O . VAL A 1 92 ? -1.183 -14.101 6.152 1.00 72.69 92 VAL A O 1
ATOM 707 N N . LEU A 1 93 ? 1.021 -13.813 5.773 1.00 69.06 93 LEU A N 1
ATOM 708 C CA . LEU A 1 93 ? 1.490 -14.687 6.851 1.00 69.06 93 LEU A CA 1
ATOM 709 C C . LEU A 1 93 ? 1.202 -14.075 8.232 1.00 69.06 93 LEU A C 1
ATOM 711 O O . LEU A 1 93 ? 0.611 -14.753 9.079 1.00 69.06 93 LEU A O 1
ATOM 715 N N . ASP A 1 94 ? 1.502 -12.791 8.427 1.00 66.38 94 ASP A N 1
ATOM 716 C CA . ASP A 1 94 ? 1.232 -12.062 9.675 1.00 66.38 94 ASP A CA 1
ATOM 717 C C . ASP A 1 94 ? -0.256 -12.013 10.007 1.00 66.38 94 ASP A C 1
ATOM 719 O O . ASP A 1 94 ? -0.660 -12.297 11.138 1.00 66.38 94 ASP A O 1
ATOM 723 N N . GLY A 1 95 ? -1.103 -11.780 9.000 1.00 63.28 95 GLY A N 1
ATOM 724 C CA . GLY A 1 95 ? -2.557 -11.765 9.166 1.00 63.28 95 GLY A CA 1
ATOM 725 C C . GLY A 1 95 ? -3.153 -13.105 9.625 1.00 63.28 95 GLY A C 1
ATOM 726 O O . GLY A 1 95 ? -4.278 -13.141 10.142 1.00 63.28 95 GLY A O 1
ATOM 727 N N . ARG A 1 96 ? -2.424 -14.219 9.459 1.00 61.00 96 ARG A N 1
ATOM 728 C CA . ARG A 1 96 ? -2.808 -15.544 9.980 1.00 61.00 96 ARG A CA 1
ATOM 729 C C . ARG A 1 96 ? -2.228 -15.806 11.368 1.00 61.00 96 ARG A C 1
ATOM 731 O O . ARG A 1 96 ? -2.926 -16.398 12.189 1.00 61.00 96 ARG A O 1
ATOM 738 N N . LEU A 1 97 ? -1.011 -15.337 11.644 1.00 58.06 97 LEU A N 1
ATOM 739 C CA . LEU A 1 97 ? -0.341 -15.492 12.941 1.00 58.06 97 LEU A CA 1
ATOM 740 C C . LEU A 1 97 ? -0.942 -14.581 14.023 1.00 58.06 97 LEU A C 1
ATOM 742 O O . LEU A 1 97 ? -1.164 -15.026 15.149 1.00 58.06 97 LEU A O 1
AT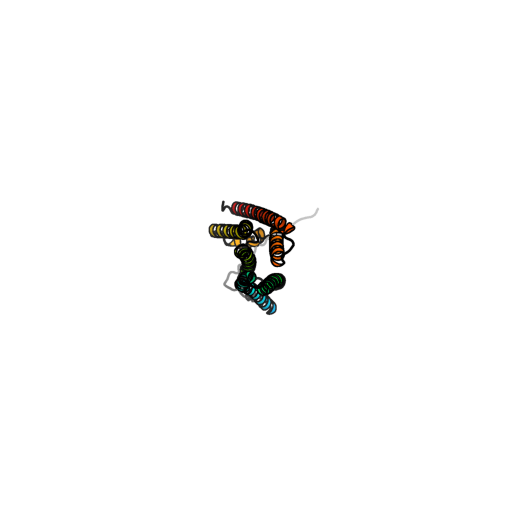OM 746 N N . GLY A 1 98 ? -1.321 -13.351 13.671 1.00 54.84 98 GLY A N 1
ATOM 747 C CA . GLY A 1 98 ? -1.957 -12.391 14.580 1.00 54.84 98 GLY A CA 1
ATOM 748 C C . GLY A 1 98 ? -3.370 -12.781 15.033 1.00 54.84 98 GLY A C 1
ATOM 749 O O . GLY A 1 98 ? -3.859 -12.266 16.030 1.00 54.84 98 GLY A O 1
ATOM 750 N N . LYS A 1 99 ? -4.035 -13.724 14.349 1.00 57.00 99 LYS A N 1
ATOM 751 C CA . LYS A 1 99 ? -5.306 -14.307 14.828 1.00 57.00 99 LYS A CA 1
ATOM 752 C C . LYS A 1 99 ? -5.108 -15.335 15.938 1.00 57.00 99 LYS A C 1
ATOM 754 O O . LYS A 1 99 ? -6.059 -15.639 16.652 1.00 57.00 99 LYS A O 1
ATOM 759 N N . LEU A 1 100 ? -3.905 -15.896 16.032 1.00 51.84 100 LEU A N 1
ATOM 760 C CA . LEU A 1 100 ? -3.538 -16.899 17.023 1.00 51.84 100 LEU A CA 1
ATOM 761 C C . LEU A 1 100 ? -2.865 -16.241 18.227 1.00 51.84 100 LEU A C 1
ATOM 763 O O . LEU A 1 100 ? -3.130 -16.654 19.343 1.00 51.84 100 LEU A O 1
ATOM 767 N N . ALA A 1 101 ? -2.055 -15.201 18.019 1.00 52.62 101 ALA A N 1
ATOM 768 C CA . ALA A 1 101 ? -1.419 -14.430 19.080 1.00 52.62 101 ALA A CA 1
ATOM 769 C C . ALA A 1 101 ? -2.420 -13.474 19.753 1.00 52.62 101 ALA A C 1
ATOM 771 O O . ALA A 1 101 ? -2.936 -12.558 19.120 1.00 52.62 101 ALA A O 1
ATOM 772 N N . GLY A 1 102 ? -2.706 -13.674 21.038 1.00 53.72 102 GLY A N 1
ATOM 773 C CA . GLY A 1 102 ? -3.537 -12.760 21.824 1.00 53.72 102 GLY A CA 1
ATOM 774 C C . GLY A 1 102 ? -3.041 -11.303 21.810 1.00 53.72 102 GLY A C 1
ATOM 775 O O . GLY A 1 102 ? -1.881 -11.019 21.522 1.00 53.72 102 GLY A O 1
ATOM 776 N N . ASN A 1 103 ? -3.967 -10.385 22.118 1.00 52.09 103 ASN A N 1
ATOM 777 C CA . ASN A 1 103 ? -3.850 -8.923 22.052 1.00 52.09 103 ASN A CA 1
ATOM 778 C C . ASN A 1 103 ? -2.555 -8.350 22.669 1.00 52.09 103 ASN A C 1
ATOM 780 O O . ASN A 1 103 ? -2.526 -8.018 23.853 1.00 52.09 103 ASN A O 1
ATOM 784 N N . ASN A 1 104 ? -1.528 -8.102 21.852 1.00 56.19 104 ASN A N 1
ATOM 785 C CA . ASN A 1 104 ? -0.485 -7.140 22.200 1.00 56.19 104 ASN A CA 1
ATOM 786 C C . ASN A 1 104 ? -0.919 -5.737 21.720 1.00 56.19 104 ASN A C 1
ATOM 788 O O . ASN A 1 104 ? -0.933 -5.497 20.508 1.00 56.19 104 ASN A O 1
ATOM 792 N N . PRO A 1 105 ? -1.264 -4.800 22.626 1.00 57.72 105 PRO A N 1
ATOM 793 C CA . PRO A 1 105 ? -1.841 -3.506 22.254 1.00 57.72 105 PRO A CA 1
ATOM 794 C C . PRO A 1 105 ? -0.894 -2.629 21.423 1.00 57.72 105 PRO A C 1
ATOM 796 O O . PRO A 1 105 ? -1.355 -1.842 20.600 1.00 57.72 105 PRO A O 1
ATOM 799 N N . ILE A 1 106 ? 0.425 -2.777 21.592 1.00 54.56 106 ILE A N 1
ATOM 800 C CA . ILE A 1 106 ? 1.416 -1.986 20.844 1.00 54.56 106 ILE A CA 1
ATOM 801 C C . ILE A 1 106 ? 1.599 -2.550 19.430 1.00 54.56 106 ILE A C 1
ATOM 803 O O . ILE A 1 106 ? 1.584 -1.794 18.459 1.00 54.56 106 ILE A O 1
ATOM 807 N N . GLY A 1 107 ? 1.716 -3.876 19.300 1.00 58.06 107 GLY A N 1
ATOM 808 C CA . GLY A 1 107 ? 1.878 -4.546 18.004 1.00 58.06 107 GLY A CA 1
ATOM 809 C C . GLY A 1 107 ? 0.662 -4.365 17.094 1.00 58.06 107 GLY A C 1
ATOM 810 O O . GLY A 1 107 ? 0.807 -4.038 15.920 1.00 58.06 107 GLY A O 1
ATOM 811 N N . GLN A 1 108 ? -0.545 -4.452 17.661 1.00 60.12 108 GLN A N 1
ATOM 812 C CA . GLN A 1 108 ? -1.799 -4.311 16.915 1.00 60.12 108 GLN A CA 1
ATOM 813 C C . GLN A 1 108 ? -2.001 -2.912 16.305 1.00 60.12 108 GLN A C 1
ATOM 815 O O . GLN A 1 108 ? -2.700 -2.774 15.302 1.00 60.12 108 GLN A O 1
ATOM 820 N N . PHE A 1 109 ? -1.390 -1.874 16.884 1.00 60.41 109 PHE A N 1
ATOM 821 C CA . PHE A 1 109 ? -1.425 -0.517 16.333 1.00 60.41 109 PHE A CA 1
ATOM 822 C C . PHE A 1 109 ? -0.287 -0.249 15.337 1.00 60.41 109 PHE A C 1
ATOM 824 O O . PHE A 1 109 ? -0.495 0.443 14.333 1.00 60.41 109 PHE A O 1
ATOM 831 N N . LEU A 1 110 ? 0.909 -0.791 15.601 1.00 61.84 110 LEU A N 1
ATOM 832 C CA . LEU A 1 110 ? 2.081 -0.619 14.736 1.00 61.84 110 LEU A CA 1
ATOM 833 C C . LEU A 1 110 ? 1.929 -1.345 13.396 1.00 61.84 110 LEU A C 1
ATOM 835 O O . LEU A 1 110 ? 2.364 -0.823 12.372 1.00 61.84 110 LEU A O 1
ATOM 839 N N . ASP A 1 111 ? 1.280 -2.505 13.391 1.00 65.69 111 ASP A N 1
ATOM 840 C CA . ASP A 1 111 ? 1.169 -3.364 12.213 1.00 65.69 111 ASP A CA 1
ATOM 841 C C . ASP A 1 111 ? 0.362 -2.705 11.057 1.00 65.69 111 ASP A C 1
ATOM 843 O O . ASP A 1 111 ? 0.908 -2.505 9.966 1.00 65.69 111 ASP A O 1
ATOM 847 N N . PRO A 1 112 ? -0.850 -2.142 11.279 1.00 66.12 112 PRO A N 1
ATOM 848 C CA . PRO A 1 112 ? -1.573 -1.378 10.251 1.00 66.12 112 PRO A CA 1
ATOM 849 C C . PRO A 1 112 ? -0.904 -0.056 9.849 1.00 66.12 112 PRO A C 1
ATOM 851 O O . PRO A 1 112 ? -1.283 0.558 8.845 1.00 66.12 112 PRO A O 1
ATOM 854 N N . LEU A 1 113 ? 0.012 0.463 10.672 1.00 68.50 113 LEU A N 1
ATOM 855 C CA . LEU A 1 113 ? 0.783 1.663 10.354 1.00 68.50 113 LEU A CA 1
ATOM 856 C C . LEU A 1 113 ? 1.935 1.313 9.405 1.00 68.50 113 LEU A C 1
ATOM 858 O O . LEU A 1 113 ? 2.075 1.962 8.368 1.00 68.50 113 LEU A O 1
ATOM 862 N N . ALA A 1 114 ? 2.692 0.263 9.727 1.00 73.31 114 ALA A N 1
ATOM 863 C CA . ALA A 1 114 ? 3.779 -0.261 8.907 1.00 73.31 114 ALA A CA 1
ATOM 864 C C . ALA A 1 114 ? 3.296 -0.670 7.507 1.00 73.31 114 ALA A C 1
ATOM 866 O O . ALA A 1 114 ? 3.903 -0.263 6.514 1.00 73.31 114 ALA A O 1
ATOM 867 N N . ASP A 1 115 ? 2.162 -1.377 7.416 1.00 74.50 115 ASP A N 1
ATOM 868 C CA . ASP A 1 115 ? 1.547 -1.762 6.138 1.00 74.50 115 ASP A CA 1
ATOM 869 C C . ASP A 1 115 ? 1.313 -0.548 5.220 1.00 74.50 115 ASP A C 1
ATOM 871 O O . ASP A 1 115 ? 1.736 -0.496 4.062 1.00 74.50 115 ASP A O 1
ATOM 875 N N . LYS A 1 116 ? 0.683 0.497 5.763 1.00 81.25 116 LYS A N 1
ATOM 876 C CA . LYS A 1 116 ? 0.306 1.679 4.980 1.00 81.25 116 LYS A CA 1
ATOM 877 C C . LYS A 1 116 ? 1.504 2.540 4.600 1.00 81.25 116 LYS A C 1
ATOM 879 O O . LYS A 1 116 ? 1.499 3.115 3.511 1.00 81.25 116 LYS A O 1
ATOM 884 N N . LEU A 1 117 ? 2.522 2.611 5.458 1.00 84.00 117 LEU A N 1
ATOM 885 C CA . LEU A 1 117 ? 3.778 3.292 5.143 1.00 84.00 117 LEU A CA 1
ATOM 886 C C . LEU A 1 117 ? 4.550 2.565 4.041 1.00 84.00 117 LEU A C 1
ATOM 888 O O . LEU A 1 117 ? 5.096 3.228 3.163 1.00 84.00 117 LEU A O 1
ATOM 892 N N . CYS A 1 118 ? 4.542 1.229 4.039 1.00 85.38 118 CYS A N 1
ATOM 893 C CA . CYS A 1 118 ? 5.162 0.438 2.981 1.00 85.38 118 CYS A CA 1
ATOM 894 C C . CYS A 1 118 ? 4.530 0.754 1.618 1.00 85.38 118 CYS A C 1
ATOM 896 O O . CYS A 1 118 ? 5.233 1.174 0.700 1.00 85.38 118 CYS A O 1
ATOM 898 N N . ILE A 1 119 ? 3.198 0.674 1.508 1.00 86.94 119 ILE A N 1
ATOM 899 C CA . ILE A 1 119 ? 2.484 1.011 0.264 1.00 86.94 119 ILE A CA 1
ATOM 900 C C . ILE A 1 119 ? 2.762 2.463 -0.154 1.00 86.94 119 ILE A C 1
ATOM 902 O O . ILE A 1 119 ? 3.035 2.721 -1.326 1.00 86.94 119 ILE A O 1
ATOM 906 N N . ALA A 1 120 ? 2.735 3.413 0.786 1.00 89.00 120 ALA A N 1
ATOM 907 C CA . ALA A 1 120 ? 3.024 4.816 0.492 1.00 89.00 120 ALA A CA 1
ATOM 908 C C . ALA A 1 120 ? 4.447 5.016 -0.057 1.00 89.00 120 ALA A C 1
ATOM 910 O O . ALA A 1 120 ? 4.623 5.732 -1.042 1.00 89.00 120 ALA A O 1
ATOM 911 N N . ALA A 1 121 ? 5.447 4.357 0.533 1.00 90.00 121 ALA A N 1
ATOM 912 C CA . ALA A 1 121 ? 6.831 4.424 0.077 1.00 90.00 121 ALA A CA 1
ATOM 913 C C . ALA A 1 121 ? 7.022 3.788 -1.309 1.00 90.00 121 ALA A C 1
ATOM 915 O O . ALA A 1 121 ? 7.757 4.327 -2.141 1.00 90.00 121 ALA A O 1
ATOM 916 N N . VAL A 1 122 ? 6.323 2.685 -1.592 1.00 90.38 122 VAL A N 1
ATOM 917 C CA . VAL A 1 122 ? 6.324 2.055 -2.919 1.00 90.38 122 VAL A CA 1
ATOM 918 C C . VAL A 1 122 ? 5.727 2.999 -3.964 1.00 90.38 122 VAL A C 1
ATOM 920 O O . VAL A 1 122 ? 6.364 3.263 -4.978 1.00 90.38 122 VAL A O 1
ATOM 923 N N . TYR A 1 123 ? 4.557 3.590 -3.705 1.00 90.88 123 TYR A N 1
ATOM 924 C CA . TYR A 1 123 ? 3.966 4.577 -4.618 1.00 90.88 123 TYR A CA 1
ATOM 925 C C . TYR A 1 123 ? 4.877 5.785 -4.842 1.00 90.88 123 TYR A C 1
ATOM 927 O O . TYR A 1 123 ? 5.038 6.234 -5.975 1.00 90.88 123 TYR A O 1
ATOM 935 N N . LEU A 1 124 ? 5.481 6.305 -3.772 1.00 91.94 124 LEU A N 1
ATOM 936 C CA . LEU A 1 124 ? 6.342 7.478 -3.849 1.00 91.94 124 LEU A CA 1
ATOM 937 C C . LEU A 1 124 ? 7.614 7.195 -4.658 1.00 91.94 124 LEU A C 1
ATOM 939 O O . LEU A 1 124 ? 7.978 7.999 -5.510 1.00 91.94 124 LEU A O 1
ATOM 943 N N . SER A 1 125 ? 8.252 6.042 -4.445 1.00 90.75 125 SER A N 1
ATOM 944 C CA . SER A 1 125 ? 9.440 5.637 -5.209 1.00 90.75 125 SER A CA 1
ATOM 945 C C . SER A 1 125 ? 9.130 5.389 -6.683 1.00 90.75 125 SER A C 1
ATOM 947 O O . SER A 1 125 ? 9.819 5.940 -7.536 1.00 90.75 125 SER A O 1
ATOM 949 N N . LEU A 1 126 ? 8.059 4.659 -7.005 1.00 89.25 126 LEU A N 1
ATOM 950 C CA . LEU A 1 126 ? 7.621 4.456 -8.391 1.00 89.25 126 LEU A CA 1
ATOM 951 C C . LEU A 1 126 ? 7.310 5.793 -9.085 1.00 89.25 126 LEU A C 1
ATOM 953 O O . LEU A 1 126 ? 7.777 6.067 -10.188 1.00 89.25 126 LEU A O 1
ATOM 957 N N . SER A 1 127 ? 6.573 6.674 -8.411 1.00 91.19 127 SER A N 1
ATOM 958 C CA . SER A 1 127 ? 6.137 7.944 -8.991 1.00 91.19 127 SER A CA 1
ATOM 959 C C . SER A 1 127 ? 7.271 8.959 -9.164 1.00 91.19 127 SER A C 1
ATOM 961 O O . SER A 1 127 ? 7.304 9.649 -10.176 1.00 91.19 127 SER A O 1
ATOM 963 N N . LEU A 1 128 ? 8.216 9.044 -8.220 1.00 90.06 128 LEU A N 1
ATOM 964 C CA . LEU A 1 128 ? 9.341 9.985 -8.304 1.00 90.06 128 LEU A CA 1
ATOM 965 C C . LEU A 1 128 ? 10.473 9.490 -9.208 1.00 90.06 128 LEU A C 1
ATOM 967 O O . LEU A 1 128 ? 11.131 10.297 -9.856 1.00 90.06 128 LEU A O 1
ATOM 971 N N . ILE A 1 129 ? 10.728 8.180 -9.230 1.00 87.38 129 ILE A N 1
ATOM 972 C CA . ILE A 1 129 ? 11.877 7.611 -9.941 1.00 87.38 129 ILE A CA 1
ATOM 973 C C . ILE A 1 129 ? 11.460 7.236 -11.365 1.00 87.38 129 ILE A C 1
ATOM 975 O O . ILE A 1 129 ? 12.072 7.684 -12.329 1.00 87.38 129 ILE A O 1
ATOM 979 N N . TRP A 1 130 ? 10.385 6.458 -11.514 1.00 84.81 130 TRP A N 1
ATOM 980 C CA . TRP A 1 130 ? 9.916 5.963 -12.814 1.00 84.81 130 TRP A CA 1
ATOM 981 C C . TRP A 1 130 ? 8.896 6.882 -13.491 1.00 84.81 130 TRP A C 1
ATOM 983 O O . TRP A 1 130 ? 8.481 6.601 -14.613 1.00 84.81 130 TRP A O 1
ATOM 993 N N . HIS A 1 131 ? 8.463 7.961 -12.825 1.00 84.75 131 HIS A N 1
ATOM 994 C CA . HIS A 1 131 ? 7.401 8.856 -13.313 1.00 84.75 131 HIS A CA 1
ATOM 995 C C . HIS A 1 131 ? 6.081 8.120 -13.616 1.00 84.75 131 HIS A C 1
ATOM 997 O O . HIS A 1 131 ? 5.216 8.609 -14.346 1.00 84.75 131 HIS A O 1
ATOM 1003 N N . ASN A 1 132 ? 5.918 6.931 -13.032 1.00 84.00 132 ASN A N 1
ATOM 1004 C CA . ASN A 1 132 ? 4.799 6.032 -13.238 1.00 84.00 132 ASN A CA 1
ATOM 1005 C C . ASN A 1 132 ? 4.520 5.290 -11.917 1.00 84.00 132 ASN A C 1
ATOM 1007 O O . ASN A 1 132 ? 5.369 4.508 -11.490 1.00 84.00 132 ASN A O 1
ATOM 1011 N N . PRO A 1 133 ? 3.374 5.518 -11.245 1.00 86.06 133 PRO A N 1
ATOM 1012 C CA . PRO A 1 133 ? 2.203 6.275 -11.699 1.00 86.06 133 PRO A CA 1
ATOM 1013 C C . PRO A 1 133 ? 2.413 7.801 -11.624 1.00 86.06 133 PRO A C 1
ATOM 1015 O O . PRO A 1 133 ? 3.341 8.260 -10.955 1.00 86.06 133 PRO A O 1
ATOM 1018 N N . PRO A 1 134 ? 1.560 8.618 -12.273 1.00 89.06 134 PRO A N 1
ATOM 1019 C CA . PRO A 1 134 ? 1.691 10.073 -12.224 1.00 89.06 134 PRO A CA 1
ATOM 1020 C C . PRO A 1 134 ? 1.532 10.621 -10.796 1.00 89.06 134 PRO A C 1
ATOM 1022 O O . PRO A 1 134 ? 0.733 10.113 -10.006 1.00 89.06 134 PRO A O 1
ATOM 1025 N N . LEU A 1 135 ? 2.259 11.700 -10.479 1.00 89.31 135 LEU A N 1
ATOM 1026 C CA . LEU A 1 135 ? 2.351 12.258 -9.120 1.00 89.31 135 LEU A CA 1
ATOM 1027 C C . LEU A 1 135 ? 0.995 12.603 -8.500 1.00 89.31 135 LEU A C 1
ATOM 1029 O O . LEU A 1 135 ? 0.796 12.388 -7.307 1.00 89.31 135 LEU A O 1
ATOM 1033 N N . TRP A 1 136 ? 0.038 13.082 -9.297 1.00 92.12 136 TRP A N 1
ATOM 1034 C CA . TRP A 1 136 ? -1.303 13.396 -8.803 1.00 92.12 136 TRP A CA 1
ATOM 1035 C C . TRP A 1 136 ? -2.001 12.164 -8.204 1.00 92.12 136 TRP A C 1
ATOM 1037 O O . TRP A 1 136 ? -2.668 12.283 -7.177 1.00 92.12 136 TRP A O 1
ATOM 1047 N N . LEU A 1 137 ? -1.807 10.972 -8.785 1.00 89.75 137 LEU A N 1
ATOM 1048 C CA . LEU A 1 137 ? -2.408 9.734 -8.285 1.00 89.75 137 LEU A CA 1
ATOM 1049 C C . LEU A 1 137 ? -1.768 9.328 -6.957 1.00 89.75 137 LEU A C 1
ATOM 1051 O O . LEU A 1 137 ? -2.469 9.005 -5.997 1.00 89.75 137 LEU A O 1
ATOM 1055 N N . THR A 1 138 ? -0.440 9.405 -6.885 1.00 91.00 138 THR A N 1
ATOM 1056 C CA . THR A 1 138 ? 0.329 9.165 -5.658 1.00 91.00 138 THR A CA 1
ATOM 1057 C C . THR A 1 138 ? -0.117 10.100 -4.537 1.00 91.00 138 THR A C 1
ATOM 1059 O O . THR A 1 138 ? -0.401 9.638 -3.432 1.00 91.00 138 THR A O 1
ATOM 1062 N N . CYS A 1 139 ? -0.277 11.394 -4.827 1.00 90.94 139 CYS A N 1
ATOM 1063 C CA . CYS A 1 139 ? -0.782 12.377 -3.869 1.00 90.94 139 CYS A CA 1
ATOM 1064 C C . CYS A 1 139 ? -2.194 12.041 -3.375 1.00 90.94 139 CYS A C 1
ATOM 1066 O O . CYS A 1 139 ? -2.468 12.202 -2.189 1.00 90.94 139 CYS A O 1
ATOM 1068 N N . VAL A 1 140 ? -3.085 11.532 -4.231 1.00 90.31 140 VAL A N 1
ATOM 1069 C CA . VAL A 1 140 ? -4.431 11.096 -3.816 1.00 90.31 140 VAL A CA 1
ATOM 1070 C C . VAL A 1 140 ? -4.362 9.874 -2.892 1.00 90.31 140 VAL A C 1
ATOM 1072 O O . VAL A 1 140 ? -5.019 9.852 -1.847 1.00 90.31 140 VAL A O 1
ATOM 1075 N N . VAL A 1 141 ? -3.554 8.868 -3.239 1.00 89.19 141 VAL A N 1
ATOM 1076 C CA . VAL A 1 141 ? -3.401 7.632 -2.449 1.00 89.19 141 VAL A CA 1
ATOM 1077 C C . VAL A 1 141 ? -2.793 7.917 -1.077 1.00 89.19 141 VAL A C 1
ATOM 1079 O O . VAL A 1 141 ? -3.376 7.539 -0.054 1.00 89.19 141 VAL A O 1
ATOM 1082 N N . VAL A 1 142 ? -1.656 8.614 -1.054 1.00 89.88 142 VAL A N 1
ATOM 1083 C CA . VAL A 1 142 ? -0.925 8.966 0.171 1.00 89.88 142 VAL A CA 1
ATOM 1084 C C . VAL A 1 142 ? -1.703 10.012 0.972 1.00 89.88 142 VAL A C 1
ATOM 1086 O O . VAL A 1 142 ? -1.919 9.841 2.171 1.00 89.88 142 VAL A O 1
ATOM 1089 N N . GLY A 1 143 ? -2.224 11.046 0.310 1.00 88.00 143 GLY A N 1
ATOM 1090 C CA . GLY A 1 143 ? -2.999 12.117 0.935 1.00 88.00 143 GLY A CA 1
ATOM 1091 C C . GLY A 1 143 ? -4.244 11.603 1.652 1.00 88.00 143 GLY A C 1
ATOM 1092 O O . GLY A 1 143 ? -4.474 11.974 2.801 1.00 88.00 143 GLY A O 1
ATOM 1093 N N . ARG A 1 144 ? -5.000 10.669 1.054 1.00 86.25 144 ARG A N 1
ATOM 1094 C CA . ARG A 1 144 ? -6.139 10.028 1.736 1.00 86.25 144 ARG A CA 1
ATOM 1095 C C . ARG A 1 144 ? -5.714 9.376 3.051 1.00 86.25 144 ARG A C 1
ATOM 1097 O O . ARG A 1 144 ? -6.428 9.494 4.044 1.00 86.25 144 ARG A O 1
ATOM 1104 N N . PHE A 1 145 ? -4.580 8.675 3.068 1.00 83.50 145 PHE A N 1
ATOM 1105 C CA . PHE A 1 145 ? -4.086 8.039 4.287 1.00 83.50 145 PHE A CA 1
ATOM 1106 C C . PHE A 1 145 ? -3.751 9.074 5.369 1.00 83.50 145 PHE A C 1
ATOM 1108 O O . PHE A 1 145 ? -4.215 8.925 6.501 1.00 83.50 145 PHE A O 1
ATOM 1115 N N . LEU A 1 146 ? -3.024 10.142 5.017 1.00 85.62 146 LEU A N 1
ATOM 1116 C CA . LEU A 1 146 ? -2.711 11.220 5.960 1.00 85.62 146 LEU A CA 1
ATOM 1117 C C . LEU A 1 146 ? -3.979 11.898 6.485 1.00 85.62 146 LEU A C 1
ATOM 1119 O O . LEU A 1 146 ? -4.106 12.064 7.694 1.00 85.62 146 LEU A O 1
ATOM 1123 N N . ILE A 1 147 ? -4.939 12.232 5.616 1.00 83.94 147 ILE A N 1
ATOM 1124 C CA . ILE A 1 147 ? -6.197 12.888 6.008 1.00 83.94 147 ILE A CA 1
ATOM 1125 C C . ILE A 1 147 ? -6.952 12.044 7.039 1.00 83.94 147 ILE A C 1
ATOM 1127 O O . ILE A 1 147 ? -7.390 12.570 8.060 1.00 83.94 147 ILE A O 1
ATOM 1131 N N . LEU A 1 148 ? -7.070 10.731 6.815 1.00 80.88 148 LEU A N 1
ATOM 1132 C CA . LEU A 1 148 ? -7.766 9.844 7.751 1.00 80.88 148 LEU A CA 1
ATOM 1133 C C . LEU A 1 148 ? -7.048 9.743 9.104 1.00 80.88 148 LEU A C 1
ATOM 1135 O O . LEU A 1 148 ? -7.707 9.733 10.143 1.00 80.88 148 LEU A O 1
ATOM 1139 N N . ARG A 1 149 ? -5.709 9.705 9.112 1.00 82.38 149 ARG A N 1
ATOM 1140 C CA . ARG A 1 149 ? -4.914 9.668 10.351 1.00 82.38 149 ARG A CA 1
ATOM 1141 C C . ARG A 1 149 ? -4.943 10.998 11.102 1.00 82.38 149 ARG A C 1
ATOM 1143 O O . ARG A 1 149 ? -5.054 10.989 12.323 1.00 82.38 149 ARG A O 1
ATOM 1150 N N . LEU A 1 150 ? -4.896 12.122 10.390 1.00 81.50 150 LEU A N 1
ATOM 1151 C CA . LEU A 1 150 ? -5.005 13.458 10.974 1.00 81.50 150 LEU A CA 1
ATOM 1152 C C . LEU A 1 150 ? -6.394 13.699 11.563 1.00 81.50 150 LEU A C 1
ATOM 1154 O O . LEU A 1 150 ? -6.490 14.209 12.673 1.00 81.50 150 LEU A O 1
ATOM 1158 N N . LEU A 1 151 ? -7.460 13.287 10.870 1.00 76.69 151 LEU A N 1
ATOM 1159 C CA . LEU A 1 151 ? -8.825 13.379 11.391 1.00 76.69 151 LEU A CA 1
ATOM 1160 C C . LEU A 1 151 ? -8.985 12.558 12.677 1.00 76.69 151 LEU A C 1
ATOM 1162 O O . LEU A 1 151 ? -9.577 13.034 13.645 1.00 76.69 151 LEU A O 1
ATOM 1166 N N . TRP A 1 152 ? -8.416 11.350 12.702 1.00 73.88 152 TRP A N 1
ATOM 1167 C CA . TRP A 1 152 ? -8.387 10.509 13.896 1.00 73.88 152 TRP A CA 1
ATOM 1168 C C . TRP A 1 152 ? -7.599 11.164 15.037 1.00 73.88 152 TRP A C 1
ATOM 1170 O O . TRP A 1 152 ? -8.120 11.280 16.144 1.00 73.88 152 TRP A O 1
ATOM 1180 N N . LEU A 1 153 ? -6.391 11.672 14.764 1.00 78.62 153 LEU A N 1
ATOM 1181 C CA . LEU A 1 153 ? -5.560 12.357 15.758 1.00 78.62 153 LEU A CA 1
ATOM 1182 C C . LEU A 1 153 ? -6.251 13.615 16.303 1.00 78.62 153 LEU A C 1
ATOM 1184 O O . LEU A 1 153 ? -6.227 13.867 17.504 1.00 78.62 153 LEU A O 1
ATOM 1188 N N . PHE A 1 154 ? -6.900 14.390 15.437 1.00 76.31 154 PHE A N 1
ATOM 1189 C CA . PHE A 1 154 ? -7.642 15.585 15.827 1.00 76.31 154 PHE A CA 1
ATOM 1190 C C . PHE A 1 154 ? -8.837 15.240 16.724 1.00 76.31 154 PHE A C 1
ATOM 1192 O O . PHE A 1 154 ? -9.033 15.879 17.760 1.00 76.31 154 PHE A O 1
ATOM 1199 N N . GLY A 1 155 ? -9.592 14.192 16.375 1.00 72.69 155 GLY A N 1
ATOM 1200 C CA . GLY A 1 155 ? -10.652 13.648 17.224 1.00 72.69 155 GLY A CA 1
ATOM 1201 C C . GLY A 1 155 ? -10.119 13.177 18.579 1.00 72.69 155 GLY A C 1
ATOM 1202 O O . GLY A 1 155 ? -10.679 13.539 19.610 1.00 72.69 155 GLY A O 1
ATOM 1203 N N . PHE A 1 156 ? -8.995 12.457 18.589 1.00 68.62 156 PHE A N 1
ATOM 1204 C CA . PHE A 1 156 ? -8.329 11.979 19.803 1.00 68.62 156 PHE A CA 1
ATOM 1205 C C . PHE A 1 156 ? -7.885 13.128 20.725 1.00 68.62 156 PHE A C 1
ATOM 1207 O O . PHE A 1 156 ? -8.137 13.091 21.929 1.00 68.62 156 PHE A O 1
ATOM 1214 N N . LEU A 1 157 ? -7.281 14.184 20.170 1.00 73.88 157 LEU A N 1
ATOM 1215 C CA . LEU A 1 157 ? -6.835 15.354 20.934 1.00 73.88 157 LEU A CA 1
ATOM 1216 C C . LEU A 1 157 ? -8.003 16.161 21.521 1.00 73.88 157 LEU A C 1
ATOM 1218 O O . LEU A 1 157 ? -7.896 16.655 22.643 1.00 73.88 157 LEU A O 1
ATOM 1222 N N . ARG A 1 158 ? -9.119 16.279 20.788 1.00 68.38 158 ARG A N 1
ATOM 1223 C CA . ARG A 1 158 ? -10.358 16.932 21.257 1.00 68.38 158 ARG A CA 1
ATOM 1224 C C . ARG A 1 158 ? -11.102 16.093 22.303 1.00 68.38 158 ARG A C 1
ATOM 1226 O O . ARG A 1 158 ? -11.749 16.648 23.180 1.00 68.38 158 ARG A O 1
ATOM 1233 N N . ALA A 1 159 ? -10.985 14.770 22.238 1.00 64.00 159 ALA A N 1
ATOM 1234 C CA . ALA A 1 159 ? -11.675 13.814 23.101 1.00 64.00 159 ALA A CA 1
ATOM 1235 C C . ALA A 1 159 ? -11.012 13.565 24.470 1.00 64.00 159 ALA A C 1
ATOM 1237 O O . ALA A 1 159 ? -11.420 12.635 25.173 1.00 64.00 159 ALA A O 1
ATOM 1238 N N . LYS A 1 160 ? -10.014 14.368 24.870 1.00 56.34 160 LYS A N 1
ATOM 1239 C CA . LYS A 1 160 ? -9.222 14.166 26.099 1.00 56.34 160 LYS A CA 1
ATOM 1240 C C . LYS A 1 160 ? -10.053 13.944 27.376 1.00 56.34 160 LYS A C 1
ATOM 1242 O O . LYS A 1 160 ? -9.603 13.204 28.241 1.00 56.34 160 LYS A O 1
ATOM 1247 N N . GLU A 1 161 ? -11.266 14.492 27.478 1.00 57.12 161 GLU A N 1
ATOM 1248 C CA . GLU A 1 161 ? -12.152 14.313 28.647 1.00 57.12 161 GLU A CA 1
ATOM 1249 C C . GLU A 1 161 ? -13.010 13.028 28.622 1.00 57.12 161 GLU A C 1
ATOM 1251 O O . GLU A 1 161 ? -13.490 12.587 29.663 1.00 57.12 161 GLU A O 1
ATOM 1256 N N . LYS A 1 162 ? -13.185 12.371 27.464 1.00 53.34 162 LYS A N 1
ATOM 1257 C CA . LYS A 1 162 ? -13.977 11.124 27.301 1.00 53.34 162 LYS A CA 1
ATOM 1258 C C . LYS A 1 162 ? -13.140 9.948 26.780 1.00 53.34 162 LYS A C 1
ATOM 1260 O O . LYS A 1 162 ? -13.662 9.028 26.142 1.00 53.34 162 LYS A O 1
ATOM 1265 N N . LEU A 1 163 ? -11.847 9.965 27.103 1.00 53.00 163 LEU A N 1
ATOM 1266 C CA . LEU A 1 163 ? -10.795 9.061 26.624 1.00 53.00 163 LEU A CA 1
ATOM 1267 C C . LEU A 1 163 ? -11.153 7.563 26.718 1.00 53.00 163 LEU A C 1
ATOM 1269 O O . LEU A 1 163 ? -10.891 6.803 25.788 1.00 53.00 163 LEU A O 1
ATOM 1273 N N . HIS A 1 164 ? -11.827 7.140 27.791 1.00 46.50 164 HIS A N 1
ATOM 1274 C CA . HIS A 1 164 ? -12.170 5.729 28.009 1.00 46.50 164 HIS A CA 1
ATOM 1275 C C . HIS A 1 164 ? -13.212 5.169 27.025 1.00 46.50 164 HIS A C 1
ATOM 1277 O O . HIS A 1 164 ? -13.181 3.983 26.706 1.00 46.50 164 HIS A O 1
ATOM 1283 N N . SER A 1 165 ? -14.116 6.008 26.510 1.00 48.75 165 SER A N 1
ATOM 1284 C CA . SER A 1 165 ? -15.201 5.560 25.620 1.00 48.75 165 SER A CA 1
ATOM 1285 C C . SER A 1 165 ? -14.811 5.528 24.137 1.00 48.75 165 SER A C 1
ATOM 1287 O O . SER A 1 165 ? -15.395 4.763 23.367 1.00 48.75 165 SER A O 1
ATOM 1289 N N . PHE A 1 166 ? -13.797 6.307 23.742 1.00 52.06 166 PHE A N 1
ATOM 1290 C CA . PHE A 1 166 ? -13.260 6.317 22.377 1.00 52.06 166 PHE A CA 1
ATOM 1291 C C . PHE A 1 166 ? -12.394 5.086 22.092 1.00 52.06 166 PHE A C 1
ATOM 1293 O O . PHE A 1 166 ? -12.564 4.462 21.047 1.00 52.06 166 PHE A O 1
ATOM 1300 N N . LEU A 1 167 ? -11.543 4.682 23.046 1.00 50.84 167 LEU A N 1
ATOM 1301 C CA . LEU A 1 167 ? -10.655 3.519 22.908 1.00 50.84 167 LEU A CA 1
ATOM 1302 C C . LEU A 1 167 ? -11.429 2.206 22.695 1.00 50.84 167 LEU A C 1
ATOM 1304 O O . LEU A 1 167 ? -11.029 1.365 21.899 1.00 50.84 167 LEU A O 1
ATOM 1308 N N . GLN A 1 168 ? -12.581 2.039 23.351 1.00 45.75 168 GLN A N 1
ATOM 1309 C CA . GLN A 1 168 ? -13.380 0.811 23.238 1.00 45.75 168 GLN A CA 1
ATOM 1310 C C . GLN A 1 168 ? -14.238 0.766 21.954 1.00 45.75 168 GLN A C 1
ATOM 1312 O O . GLN A 1 168 ? -14.566 -0.315 21.459 1.00 45.75 168 GLN A O 1
ATOM 1317 N N . LYS A 1 169 ? -14.567 1.935 21.381 1.00 44.16 169 LYS A N 1
ATOM 1318 C CA . LYS A 1 169 ? -15.349 2.085 20.137 1.00 44.16 169 LYS A CA 1
ATOM 1319 C C . LYS A 1 169 ? -14.505 2.254 18.872 1.00 44.16 169 LYS A C 1
ATOM 1321 O O . LYS A 1 169 ? -15.077 2.305 17.781 1.00 44.16 169 LYS A O 1
ATOM 1326 N N . GLU A 1 170 ? -13.175 2.258 18.970 1.00 49.44 170 GLU A N 1
ATOM 1327 C CA . GLU A 1 170 ? -12.279 2.189 17.803 1.00 49.44 170 GLU A CA 1
ATOM 1328 C C . GLU A 1 170 ? -12.607 1.009 16.874 1.00 49.44 170 GLU A C 1
ATOM 1330 O O . GLU A 1 170 ? -12.536 1.127 15.647 1.00 49.44 170 GLU A O 1
ATOM 1335 N N . SER A 1 171 ? -13.067 -0.101 17.454 1.00 42.81 171 SER A N 1
ATOM 1336 C CA . SER A 1 171 ? -13.519 -1.307 16.750 1.00 42.81 171 SER A CA 1
ATOM 1337 C C . SER A 1 171 ? -14.757 -1.091 15.858 1.00 42.81 171 SER A C 1
ATOM 1339 O O . SER A 1 171 ? -15.004 -1.871 14.936 1.00 42.81 171 SER A O 1
ATOM 1341 N N . ALA A 1 172 ? -15.536 -0.024 16.079 1.00 39.03 172 ALA A N 1
ATOM 1342 C CA . ALA A 1 172 ? -16.751 0.272 15.316 1.00 39.03 172 ALA A CA 1
ATOM 1343 C C . ALA A 1 172 ? -16.513 1.220 14.126 1.00 39.03 172 ALA A C 1
ATOM 1345 O O . ALA A 1 172 ? -17.192 1.089 13.107 1.00 39.03 172 ALA A O 1
ATOM 1346 N N . LEU A 1 173 ? -15.529 2.124 14.196 1.00 46.47 173 LEU A N 1
ATOM 1347 C CA . LEU A 1 173 ? -15.114 2.957 13.050 1.00 46.47 173 LEU A CA 1
ATOM 1348 C C . LEU A 1 173 ? -14.215 2.190 12.067 1.00 46.47 173 LEU A C 1
ATOM 1350 O O . LEU A 1 173 ? -14.184 2.495 10.874 1.00 46.47 173 LEU A O 1
ATOM 1354 N N . THR A 1 174 ? -13.568 1.131 12.556 1.00 45.47 174 THR A N 1
ATOM 1355 C CA . THR A 1 174 ? -12.886 0.096 11.769 1.00 45.47 174 THR A CA 1
ATOM 1356 C C . THR A 1 174 ? -13.766 -1.134 11.532 1.00 45.47 174 THR A C 1
ATOM 1358 O O . THR A 1 174 ? -13.247 -2.201 11.209 1.00 45.47 174 THR A O 1
ATOM 1361 N N . LYS A 1 175 ? -15.107 -1.023 11.614 1.00 40.28 175 LYS A N 1
ATOM 1362 C CA . LYS A 1 175 ? -15.968 -2.107 11.114 1.00 40.28 175 LYS A CA 1
ATOM 1363 C C . LYS A 1 175 ? -15.592 -2.343 9.647 1.00 40.28 175 LYS A C 1
ATOM 1365 O O . LYS A 1 175 ? -15.698 -1.398 8.855 1.00 40.28 175 LYS A O 1
ATOM 1370 N N . PRO A 1 176 ? -15.113 -3.547 9.284 1.00 45.38 176 PRO A N 1
ATOM 1371 C CA . PRO A 1 176 ? -14.488 -3.805 7.996 1.00 45.38 176 PRO A CA 1
ATOM 1372 C C . PRO A 1 176 ? -15.502 -3.545 6.890 1.00 45.38 176 PRO A C 1
ATOM 1374 O O . PRO A 1 176 ? -16.373 -4.362 6.613 1.00 45.38 176 PRO A O 1
ATOM 1377 N N . ASN A 1 177 ? -15.403 -2.373 6.274 1.00 59.22 177 ASN A N 1
ATOM 1378 C CA . ASN A 1 177 ? -16.225 -2.031 5.135 1.00 59.22 177 ASN A CA 1
ATOM 1379 C C . ASN A 1 177 ? -15.511 -2.527 3.880 1.00 59.22 177 ASN A C 1
ATOM 1381 O O . ASN A 1 177 ? -14.321 -2.256 3.692 1.00 59.22 177 ASN A O 1
ATOM 1385 N N . LEU A 1 178 ? -16.243 -3.241 3.026 1.00 67.75 178 LEU A N 1
ATOM 1386 C CA . LEU A 1 178 ? -15.723 -3.832 1.791 1.00 67.75 178 LEU A CA 1
ATOM 1387 C C . LEU A 1 178 ? -14.998 -2.782 0.933 1.00 67.75 178 LEU A C 1
ATOM 1389 O O . LEU A 1 178 ? -13.935 -3.062 0.393 1.00 67.75 178 LEU A O 1
ATOM 1393 N N . TRP A 1 179 ? -15.486 -1.539 0.929 1.00 70.44 179 TRP A N 1
ATOM 1394 C CA . TRP A 1 179 ? -14.922 -0.415 0.176 1.00 70.44 179 TRP A CA 1
ATOM 1395 C C . TRP A 1 179 ? -13.459 -0.083 0.507 1.00 70.44 179 TRP A C 1
ATOM 1397 O O . TRP A 1 179 ? -12.662 0.164 -0.397 1.00 70.44 179 TRP A O 1
ATOM 1407 N N . GLY A 1 180 ? -13.068 -0.126 1.785 1.00 70.62 180 GLY A N 1
ATOM 1408 C CA . GLY A 1 180 ? -11.680 0.130 2.184 1.00 70.62 180 GLY A CA 1
ATOM 1409 C C . GLY A 1 180 ? -10.732 -0.972 1.706 1.00 70.62 180 GLY A C 1
ATOM 1410 O O . GLY A 1 180 ? -9.641 -0.685 1.206 1.00 70.62 180 GLY A O 1
ATOM 1411 N N . LYS A 1 181 ? -11.180 -2.232 1.779 1.00 77.75 181 LYS A N 1
ATOM 1412 C CA . LYS A 1 181 ? -10.424 -3.386 1.272 1.00 77.75 181 LYS A CA 1
ATOM 1413 C C . LYS A 1 181 ? -10.310 -3.350 -0.247 1.00 77.75 181 LYS A C 1
ATOM 1415 O O . LYS A 1 181 ? -9.199 -3.439 -0.748 1.00 77.75 181 LYS A O 1
ATOM 1420 N N . VAL A 1 182 ? -11.418 -3.120 -0.954 1.00 81.62 182 VAL A N 1
ATOM 1421 C CA . VAL A 1 182 ? -11.448 -3.018 -2.422 1.00 81.62 182 VAL A CA 1
ATOM 1422 C C . VAL A 1 182 ? -10.497 -1.928 -2.913 1.00 81.62 182 VAL A C 1
ATOM 1424 O O . VAL A 1 182 ? -9.682 -2.192 -3.792 1.00 81.62 182 VAL A O 1
ATOM 1427 N N . SER A 1 183 ? -10.515 -0.738 -2.295 1.00 82.94 183 SER A N 1
ATOM 1428 C CA . SER A 1 183 ? -9.564 0.323 -2.658 1.00 82.94 183 SER A CA 1
ATOM 1429 C C . SER A 1 183 ? -8.106 -0.100 -2.429 1.00 82.94 183 SER A C 1
ATOM 1431 O O . SER A 1 183 ? -7.266 0.108 -3.298 1.00 82.94 183 SER A O 1
ATOM 1433 N N . SER A 1 184 ? -7.806 -0.783 -1.320 1.00 82.69 184 SER A N 1
ATOM 1434 C CA . SER A 1 184 ? -6.438 -1.225 -1.006 1.00 82.69 184 SER A CA 1
ATOM 1435 C C . SER A 1 184 ? -5.954 -2.324 -1.962 1.00 82.69 184 SER A C 1
ATOM 1437 O O . SER A 1 184 ? -4.812 -2.303 -2.407 1.00 82.69 184 SER A O 1
ATOM 1439 N N . TRP A 1 185 ? -6.835 -3.255 -2.332 1.00 85.06 185 TRP A N 1
ATOM 1440 C CA . TRP A 1 185 ? -6.536 -4.310 -3.303 1.00 85.06 185 TRP A CA 1
ATOM 1441 C C . TRP A 1 185 ? -6.304 -3.721 -4.693 1.00 85.06 185 TRP A C 1
ATOM 1443 O O . TRP A 1 185 ? -5.347 -4.094 -5.362 1.00 85.06 185 TRP A O 1
ATOM 1453 N N . SER A 1 186 ? -7.120 -2.742 -5.099 1.00 85.62 186 SER A N 1
ATOM 1454 C CA . SER A 1 186 ? -6.923 -2.037 -6.370 1.00 85.62 186 SER A CA 1
ATOM 1455 C C . SER A 1 186 ? -5.566 -1.324 -6.437 1.00 85.62 186 SER A C 1
ATOM 1457 O O . SER A 1 186 ? -4.911 -1.340 -7.476 1.00 85.62 186 SER A O 1
ATOM 1459 N N . GLN A 1 187 ? -5.102 -0.766 -5.314 1.00 88.00 187 GLN A N 1
ATOM 1460 C CA . GLN A 1 187 ? -3.793 -0.121 -5.209 1.00 88.00 187 GLN A CA 1
ATOM 1461 C C . GLN A 1 187 ? -2.648 -1.135 -5.332 1.00 88.00 187 GLN A C 1
ATOM 1463 O O . GLN A 1 187 ? -1.706 -0.918 -6.092 1.00 88.00 187 GLN A O 1
ATOM 1468 N N . ALA A 1 188 ? -2.756 -2.276 -4.646 1.00 87.25 188 ALA A N 1
ATOM 1469 C CA . ALA A 1 188 ? -1.780 -3.357 -4.759 1.00 87.25 188 ALA A CA 1
ATOM 1470 C C . ALA A 1 188 ? -1.694 -3.910 -6.195 1.00 87.25 188 ALA A C 1
ATOM 1472 O O . ALA A 1 188 ? -0.596 -4.085 -6.721 1.00 87.25 188 ALA A O 1
ATOM 1473 N N . ILE A 1 189 ? -2.841 -4.109 -6.858 1.00 88.00 189 ILE A N 1
ATOM 1474 C CA . ILE A 1 189 ? -2.908 -4.550 -8.262 1.00 88.00 189 ILE A CA 1
ATOM 1475 C C . ILE A 1 189 ? -2.212 -3.545 -9.184 1.00 88.00 189 ILE A C 1
ATOM 1477 O O . ILE A 1 189 ? -1.483 -3.951 -10.091 1.00 88.00 189 ILE A O 1
ATOM 1481 N N . LEU A 1 190 ? -2.396 -2.242 -8.953 1.00 88.88 190 LEU A N 1
ATOM 1482 C CA . LEU A 1 190 ? -1.732 -1.216 -9.752 1.00 88.88 190 LEU A CA 1
ATOM 1483 C C . LEU A 1 190 ? -0.209 -1.269 -9.597 1.00 88.88 190 LEU A C 1
ATOM 1485 O O . LEU A 1 190 ? 0.494 -1.239 -10.604 1.00 88.88 190 LEU A O 1
ATOM 1489 N N . ILE A 1 191 ? 0.298 -1.397 -8.367 1.00 88.75 191 ILE A N 1
ATOM 1490 C CA . ILE A 1 191 ? 1.742 -1.528 -8.118 1.00 88.75 191 ILE A CA 1
ATOM 1491 C C . ILE A 1 191 ? 2.305 -2.735 -8.873 1.00 88.75 191 ILE A C 1
ATOM 1493 O O . ILE A 1 191 ? 3.286 -2.594 -9.600 1.00 88.75 191 ILE A O 1
ATOM 1497 N N . VAL A 1 192 ? 1.664 -3.903 -8.745 1.00 88.38 192 VAL A N 1
ATOM 1498 C CA . VAL A 1 192 ? 2.072 -5.128 -9.455 1.00 88.38 192 VAL A CA 1
ATOM 1499 C C . VAL A 1 192 ? 2.076 -4.895 -10.964 1.00 88.38 192 VAL A C 1
ATOM 1501 O O . VAL A 1 192 ? 3.037 -5.244 -11.642 1.00 88.38 192 VAL A O 1
ATOM 1504 N N . SER A 1 193 ? 1.037 -4.250 -11.491 1.00 85.94 193 SER A N 1
ATOM 1505 C CA . SER A 1 193 ? 0.917 -3.977 -12.927 1.00 85.94 193 SER A CA 1
ATOM 1506 C C . SER A 1 193 ? 2.070 -3.125 -13.461 1.00 85.94 193 SER A C 1
ATOM 1508 O O . SER A 1 193 ? 2.554 -3.374 -14.566 1.00 85.94 193 SER A O 1
ATOM 1510 N N . ILE A 1 194 ? 2.528 -2.150 -12.670 1.00 86.38 194 ILE A N 1
ATOM 1511 C CA . ILE A 1 194 ? 3.658 -1.281 -13.018 1.00 86.38 194 ILE A CA 1
ATOM 1512 C C . ILE A 1 194 ? 4.984 -2.046 -12.904 1.00 86.38 194 ILE A C 1
ATOM 1514 O O . ILE A 1 194 ? 5.807 -1.977 -13.812 1.00 86.38 194 ILE A O 1
ATOM 1518 N N . LEU A 1 195 ? 5.178 -2.827 -11.836 1.00 85.50 195 LEU A N 1
ATOM 1519 C CA . LEU A 1 195 ? 6.422 -3.572 -11.594 1.00 85.50 195 LEU A CA 1
ATOM 1520 C C . LEU A 1 195 ? 6.688 -4.667 -12.643 1.00 85.50 195 LEU A C 1
ATOM 1522 O O . LEU A 1 195 ? 7.841 -4.944 -12.990 1.00 85.50 195 LEU A O 1
ATOM 1526 N N . PHE A 1 196 ? 5.625 -5.302 -13.142 1.00 85.06 196 PHE A N 1
ATOM 1527 C CA . PHE A 1 196 ? 5.688 -6.360 -14.156 1.00 85.06 196 PHE A CA 1
ATOM 1528 C C . PHE A 1 196 ? 5.589 -5.839 -15.598 1.00 85.06 196 PHE A C 1
ATOM 1530 O O . PHE A 1 196 ? 5.562 -6.645 -16.524 1.00 85.06 196 PHE A O 1
ATOM 1537 N N . SER A 1 197 ? 5.569 -4.517 -15.804 1.00 79.81 197 SER A N 1
ATOM 1538 C CA . SER A 1 197 ? 5.509 -3.892 -17.133 1.00 79.81 197 SER A CA 1
ATOM 1539 C C . SER A 1 197 ? 4.369 -4.433 -18.011 1.00 79.81 197 SER A C 1
ATOM 1541 O O . SER A 1 197 ? 4.585 -4.804 -19.167 1.00 79.81 197 SER A O 1
ATOM 1543 N N . LEU A 1 198 ? 3.146 -4.500 -17.470 1.00 77.19 198 LEU A N 1
ATOM 1544 C CA . LEU A 1 198 ? 1.973 -4.926 -18.244 1.00 77.19 198 LEU A CA 1
ATOM 1545 C C . LEU A 1 198 ? 1.686 -3.968 -19.424 1.00 77.19 198 LEU A C 1
ATOM 1547 O O . LEU A 1 198 ? 2.073 -2.797 -19.379 1.00 77.19 198 LEU A O 1
ATOM 1551 N N . PRO A 1 199 ? 0.984 -4.424 -20.482 1.00 74.31 199 PRO A N 1
ATOM 1552 C CA . PRO A 1 199 ? 0.676 -3.594 -21.646 1.00 74.31 199 PRO A CA 1
ATOM 1553 C C . PRO A 1 199 ? 0.005 -2.267 -21.255 1.00 74.31 199 PRO A C 1
ATOM 1555 O O . PRO A 1 199 ? -1.086 -2.246 -20.677 1.00 74.31 199 PRO A O 1
ATOM 1558 N N . GLY A 1 200 ? 0.651 -1.147 -21.601 1.00 66.44 200 GLY A N 1
ATOM 1559 C CA . GLY A 1 200 ? 0.324 0.190 -21.084 1.00 66.44 200 GLY A CA 1
ATOM 1560 C C . GLY A 1 200 ? -1.086 0.709 -21.387 1.00 66.44 200 GLY A C 1
ATOM 1561 O O . GLY A 1 200 ? -1.579 1.574 -20.664 1.00 66.44 200 GLY A O 1
ATOM 1562 N N . GLY A 1 201 ? -1.775 0.153 -22.392 1.00 75.38 201 GLY A N 1
ATOM 1563 C CA . GLY A 1 201 ? -3.129 0.576 -22.771 1.00 75.38 201 GLY A CA 1
ATOM 1564 C C . GLY A 1 201 ? -4.163 0.435 -21.647 1.00 75.38 201 GLY A C 1
ATOM 1565 O O . GLY A 1 201 ? -5.042 1.282 -21.508 1.00 75.38 201 GLY A O 1
ATOM 1566 N N . TRP A 1 202 ? -4.025 -0.579 -20.789 1.00 77.75 202 TRP A N 1
ATOM 1567 C CA . TRP A 1 202 ? -4.951 -0.820 -19.673 1.00 77.75 202 TRP A CA 1
ATOM 1568 C C . TRP A 1 202 ? -4.551 -0.083 -18.391 1.00 77.75 202 TRP A C 1
ATOM 1570 O O . TRP A 1 202 ? -5.391 0.186 -17.532 1.00 77.75 202 TRP A O 1
ATOM 1580 N N . ILE A 1 203 ? -3.275 0.288 -18.264 1.00 81.44 203 ILE A N 1
ATOM 1581 C CA . ILE A 1 203 ? -2.737 0.917 -17.054 1.00 81.44 203 ILE A CA 1
ATOM 1582 C C . ILE A 1 203 ? -3.321 2.327 -16.867 1.00 81.44 203 ILE A C 1
ATOM 1584 O O . ILE A 1 203 ? -3.670 2.708 -15.750 1.00 81.44 203 ILE A O 1
ATOM 1588 N N . GLY A 1 204 ? -3.530 3.071 -17.958 1.00 83.50 204 GLY A N 1
ATOM 1589 C CA . GLY A 1 204 ? -4.190 4.380 -17.903 1.00 83.50 204 GLY A CA 1
ATOM 1590 C C . GLY A 1 204 ? -5.605 4.314 -17.315 1.00 83.50 204 GLY A C 1
ATOM 1591 O O . GLY A 1 204 ? -5.968 5.139 -16.477 1.00 83.50 204 GLY A O 1
ATOM 1592 N N . PHE A 1 205 ? -6.386 3.294 -17.689 1.00 85.38 205 PHE A N 1
ATOM 1593 C CA . PHE A 1 205 ? -7.707 3.048 -17.103 1.00 85.38 205 PHE A CA 1
ATOM 1594 C C . PHE A 1 205 ? -7.608 2.687 -15.614 1.00 85.38 205 PHE A C 1
ATOM 1596 O O . PHE A 1 205 ? -8.383 3.194 -14.799 1.00 85.38 205 PHE A O 1
ATOM 1603 N N . LEU A 1 206 ? -6.615 1.873 -15.236 1.00 85.94 206 LEU A N 1
ATOM 1604 C CA . LEU A 1 206 ? -6.372 1.515 -13.837 1.00 85.94 206 LEU A CA 1
ATOM 1605 C C . LEU A 1 206 ? -6.038 2.732 -12.965 1.00 85.94 206 LEU A C 1
ATOM 1607 O O . LEU A 1 206 ? -6.489 2.773 -11.822 1.00 85.94 206 LEU A O 1
ATOM 1611 N N . TYR A 1 207 ? -5.325 3.745 -13.473 1.00 89.06 207 TYR A N 1
ATOM 1612 C CA . TYR A 1 207 ? -5.074 4.976 -12.707 1.00 89.06 207 TYR A CA 1
ATOM 1613 C C . TYR A 1 207 ? -6.373 5.660 -12.289 1.00 89.06 207 TYR A C 1
ATOM 1615 O O . TYR A 1 207 ? -6.560 5.971 -11.112 1.00 89.06 207 TYR A O 1
ATOM 1623 N N . TRP A 1 208 ? -7.287 5.861 -13.240 1.00 87.94 208 TRP A N 1
ATOM 1624 C CA . TRP A 1 208 ? -8.577 6.493 -12.975 1.00 87.94 208 TRP A CA 1
ATOM 1625 C C . TRP A 1 208 ? -9.463 5.629 -12.081 1.00 87.94 208 TRP A C 1
ATOM 1627 O O . TRP A 1 208 ? -10.080 6.153 -11.154 1.00 87.94 208 TRP A O 1
ATOM 1637 N N . ALA A 1 209 ? -9.478 4.311 -12.293 1.00 88.31 209 ALA A N 1
ATOM 1638 C CA . ALA A 1 209 ? -10.221 3.383 -11.445 1.00 88.31 209 ALA A CA 1
ATOM 1639 C C . ALA A 1 209 ? -9.723 3.418 -9.988 1.00 88.31 209 ALA A C 1
ATOM 1641 O O . ALA A 1 209 ? -10.523 3.559 -9.061 1.00 88.31 209 ALA A O 1
ATOM 1642 N N . VAL A 1 210 ? -8.403 3.358 -9.776 1.00 88.88 210 VAL A N 1
ATOM 1643 C CA . VAL A 1 210 ? -7.792 3.440 -8.440 1.00 88.88 210 VAL A CA 1
ATOM 1644 C C . VAL A 1 210 ? -8.036 4.807 -7.810 1.00 88.88 210 VAL A C 1
ATOM 1646 O O . VAL A 1 210 ? -8.376 4.866 -6.626 1.00 88.88 210 VAL A O 1
ATOM 1649 N N . ALA A 1 211 ? -7.921 5.899 -8.571 1.00 89.12 211 ALA A N 1
ATOM 1650 C CA . ALA A 1 211 ? -8.231 7.243 -8.085 1.00 89.12 211 ALA A CA 1
ATOM 1651 C C . ALA A 1 211 ? -9.684 7.338 -7.608 1.00 89.12 211 ALA A C 1
ATOM 1653 O O . ALA A 1 211 ? -9.932 7.731 -6.467 1.00 89.12 211 ALA A O 1
ATOM 1654 N N . ALA A 1 212 ? -10.635 6.913 -8.443 1.00 88.25 212 ALA A N 1
ATOM 1655 C CA . ALA A 1 212 ? -12.059 6.954 -8.139 1.00 88.25 212 ALA A CA 1
ATOM 1656 C C . ALA A 1 212 ? -12.398 6.111 -6.904 1.00 88.25 212 ALA A C 1
ATOM 1658 O O . ALA A 1 212 ? -13.061 6.601 -5.990 1.00 88.25 212 ALA A O 1
ATOM 1659 N N . LEU A 1 213 ? -11.884 4.878 -6.820 1.00 87.25 213 LEU A N 1
ATOM 1660 C CA . LEU A 1 213 ? -12.078 4.007 -5.656 1.00 87.25 213 LEU A CA 1
ATOM 1661 C C . LEU A 1 213 ? -11.460 4.595 -4.385 1.00 87.25 213 LEU A C 1
ATOM 1663 O O . LEU A 1 213 ? -12.056 4.514 -3.311 1.00 87.25 213 LEU A O 1
ATOM 1667 N N . THR A 1 214 ? -10.280 5.204 -4.500 1.00 87.25 214 THR A N 1
ATOM 1668 C CA . THR A 1 214 ? -9.576 5.834 -3.378 1.00 87.25 214 THR A CA 1
ATOM 1669 C C . THR A 1 214 ? -10.356 7.039 -2.858 1.00 87.25 214 THR A C 1
ATOM 1671 O O . THR A 1 214 ? -10.580 7.147 -1.652 1.00 87.25 214 THR A O 1
ATOM 1674 N N . VAL A 1 215 ? -10.825 7.913 -3.750 1.00 87.38 215 VAL A N 1
ATOM 1675 C CA . VAL A 1 215 ? -11.631 9.087 -3.390 1.00 87.38 215 VAL A CA 1
ATOM 1676 C C . VAL A 1 215 ? -12.978 8.662 -2.810 1.00 87.38 215 VAL A C 1
ATOM 1678 O O . VAL A 1 215 ? -13.340 9.130 -1.732 1.00 87.38 215 VAL A O 1
ATOM 1681 N N . ALA A 1 216 ? -13.682 7.723 -3.449 1.00 86.12 216 ALA A N 1
ATOM 1682 C CA . ALA A 1 216 ? -14.959 7.208 -2.959 1.00 86.12 216 ALA A CA 1
ATOM 1683 C C . ALA A 1 216 ? -14.821 6.594 -1.559 1.00 86.12 216 ALA A C 1
ATOM 1685 O O . ALA A 1 216 ? -15.583 6.933 -0.651 1.00 86.12 216 ALA A O 1
ATOM 1686 N N . ALA A 1 217 ? -13.801 5.753 -1.344 1.00 83.69 217 ALA A N 1
ATOM 1687 C CA . ALA A 1 217 ? -13.499 5.224 -0.019 1.00 83.69 217 ALA A CA 1
ATOM 1688 C C . ALA A 1 217 ? -13.191 6.362 0.968 1.00 83.69 217 ALA A C 1
ATOM 1690 O O . ALA A 1 217 ? -13.746 6.383 2.065 1.00 83.69 217 ALA A O 1
ATOM 1691 N N . GLY A 1 218 ? -12.362 7.332 0.572 1.00 80.81 218 GLY A N 1
ATOM 1692 C CA . GLY A 1 218 ? -12.022 8.506 1.377 1.00 80.81 218 GLY A CA 1
ATOM 1693 C C . GLY A 1 218 ? -13.249 9.280 1.860 1.00 80.81 218 GLY A C 1
ATOM 1694 O O . GLY A 1 218 ? -13.372 9.522 3.058 1.00 80.81 218 GLY A O 1
ATOM 1695 N N . ILE A 1 219 ? -14.189 9.589 0.962 1.00 83.25 219 ILE A N 1
ATOM 1696 C CA . ILE A 1 219 ? -15.435 10.301 1.285 1.00 83.25 219 ILE A CA 1
ATOM 1697 C C . ILE A 1 219 ? -16.286 9.491 2.268 1.00 83.25 219 ILE A C 1
ATOM 1699 O O . ILE A 1 219 ? -16.751 10.036 3.269 1.00 83.25 219 ILE A O 1
ATOM 1703 N N . ILE A 1 220 ? -16.451 8.184 2.038 1.00 81.75 220 ILE A N 1
ATOM 1704 C CA . ILE A 1 220 ? -17.232 7.312 2.932 1.00 81.75 220 ILE A CA 1
ATOM 1705 C C . ILE A 1 220 ? -16.651 7.327 4.352 1.00 81.75 220 ILE A C 1
ATOM 1707 O O . ILE A 1 220 ? -17.402 7.409 5.328 1.00 81.75 220 ILE A O 1
ATOM 1711 N N . TYR A 1 221 ? -15.325 7.256 4.484 1.00 75.25 221 TYR A N 1
ATOM 1712 C CA . TYR A 1 221 ? -14.668 7.315 5.790 1.00 75.25 221 TYR A CA 1
ATOM 1713 C C . TYR A 1 221 ? -14.748 8.708 6.421 1.00 75.25 221 TYR A C 1
ATOM 1715 O O . TYR A 1 221 ? -14.990 8.802 7.623 1.00 75.25 221 TYR A O 1
ATOM 1723 N N . LEU A 1 222 ? -14.613 9.775 5.628 1.00 78.75 222 LEU A N 1
ATOM 1724 C CA . LEU A 1 222 ? -14.717 11.155 6.103 1.00 78.75 222 LEU A CA 1
ATOM 1725 C C . LEU A 1 222 ? -16.109 11.443 6.680 1.00 78.75 222 LEU A C 1
ATOM 1727 O O . LEU A 1 222 ? -16.220 11.906 7.813 1.00 78.75 222 LEU A O 1
ATOM 1731 N N . VAL A 1 223 ? -17.172 11.100 5.945 1.00 79.56 223 VAL A N 1
ATOM 1732 C CA . VAL A 1 223 ? -18.563 11.301 6.388 1.00 79.56 223 VAL A CA 1
ATOM 1733 C C . VAL A 1 223 ? -18.841 10.532 7.678 1.00 79.56 223 VAL A C 1
ATOM 1735 O O . VAL A 1 223 ? -19.442 11.077 8.602 1.00 79.56 223 VAL A O 1
ATOM 1738 N N . ARG A 1 224 ? -18.361 9.288 7.783 1.00 74.00 224 ARG A N 1
ATOM 1739 C CA . ARG A 1 224 ? -18.499 8.491 9.011 1.00 74.00 224 ARG A CA 1
ATOM 1740 C C . ARG A 1 224 ? -17.734 9.096 10.184 1.00 74.00 224 ARG A C 1
ATOM 1742 O O . ARG A 1 224 ? -18.273 9.143 11.285 1.00 74.00 224 ARG A O 1
ATOM 1749 N N . GLY A 1 225 ? -16.516 9.583 9.945 1.00 69.88 225 GLY A N 1
ATOM 1750 C CA . GLY A 1 225 ? -15.714 10.261 10.963 1.00 69.88 225 GLY A CA 1
ATOM 1751 C C . GLY A 1 225 ? -16.421 11.498 11.517 1.00 69.88 225 GLY A C 1
ATOM 1752 O O . GLY A 1 225 ? -16.515 11.662 12.731 1.00 69.88 225 GLY A O 1
ATOM 1753 N N . VAL A 1 226 ? -17.001 12.321 10.638 1.00 73.38 226 VAL A N 1
ATOM 1754 C CA . VAL A 1 226 ? -17.762 13.518 11.032 1.00 73.38 226 VAL A CA 1
ATOM 1755 C C . VAL A 1 226 ? -19.050 13.155 11.779 1.00 73.38 226 VAL A C 1
ATOM 1757 O O . VAL A 1 226 ? -19.361 13.763 12.801 1.00 73.38 226 VAL A O 1
ATOM 1760 N N . GLN A 1 227 ? -19.796 12.149 11.312 1.00 74.06 227 GLN A N 1
ATOM 1761 C CA . GLN A 1 227 ? -21.022 11.700 11.984 1.00 74.06 227 GLN A CA 1
ATOM 1762 C C . GLN A 1 227 ? -20.753 11.192 13.403 1.00 74.06 227 GLN A C 1
ATOM 1764 O O . GLN A 1 227 ? -21.526 11.482 14.317 1.00 74.06 227 GLN A O 1
ATOM 1769 N N . GLU A 1 228 ? -19.658 10.462 13.599 1.00 68.44 228 GLU A N 1
ATOM 1770 C CA . GLU A 1 228 ? -19.295 9.953 14.918 1.00 68.44 228 GLU A CA 1
ATOM 1771 C C . GLU A 1 228 ? -18.778 11.074 15.834 1.00 68.44 228 GLU A C 1
ATOM 1773 O O . GLU A 1 228 ? -19.151 11.122 17.005 1.00 68.44 228 GLU A O 1
ATOM 1778 N N . ALA A 1 229 ? -18.028 12.044 15.295 1.00 66.88 229 ALA A N 1
ATOM 1779 C CA . ALA A 1 229 ? -17.633 13.244 16.038 1.00 66.88 229 ALA A CA 1
ATOM 1780 C C . ALA A 1 229 ? -18.854 14.045 16.534 1.00 66.88 229 ALA A C 1
ATOM 1782 O O . ALA A 1 229 ? -18.896 14.447 17.699 1.00 66.88 229 ALA A O 1
ATOM 1783 N N . LYS A 1 230 ? -19.881 14.194 15.685 1.00 71.56 230 LYS A N 1
ATOM 1784 C CA . LYS A 1 230 ? -21.146 14.857 16.040 1.00 71.56 230 LYS A CA 1
ATOM 1785 C C . LYS A 1 230 ? -21.930 14.081 17.103 1.00 71.56 230 LYS A C 1
ATOM 1787 O O . LYS A 1 230 ? -22.439 14.670 18.051 1.00 71.56 230 LYS A O 1
ATOM 1792 N N . ARG A 1 231 ? -21.989 12.746 17.004 1.00 67.06 231 ARG A N 1
ATOM 1793 C CA . ARG A 1 231 ? -22.623 11.886 18.028 1.00 67.06 231 ARG A CA 1
ATOM 1794 C C . ARG A 1 231 ? -21.968 12.000 19.400 1.00 67.06 231 ARG A C 1
ATOM 1796 O O . ARG A 1 231 ? -22.629 11.773 20.408 1.00 67.06 231 ARG A O 1
ATOM 1803 N N . LEU A 1 232 ? -20.680 12.321 19.437 1.00 65.75 232 LEU A N 1
ATOM 1804 C CA . LEU A 1 232 ? -19.905 12.438 20.669 1.00 65.75 232 LEU A CA 1
ATOM 1805 C C . LEU A 1 232 ? -19.905 13.865 21.234 1.00 65.75 232 LEU A C 1
ATOM 1807 O O . LEU A 1 232 ? -19.341 14.087 22.306 1.00 65.75 232 LEU A O 1
ATOM 1811 N N . GLY A 1 233 ? -20.591 14.798 20.561 1.00 63.72 233 GLY A N 1
ATOM 1812 C CA . GLY A 1 233 ? -20.720 16.193 20.977 1.00 63.72 233 GLY A CA 1
ATOM 1813 C C . GLY A 1 233 ? -19.430 16.999 20.820 1.00 63.72 233 GLY A C 1
ATOM 1814 O O . GLY A 1 233 ? -19.245 17.977 21.533 1.00 63.72 233 GLY A O 1
ATOM 1815 N N . LEU A 1 234 ? -18.516 16.570 19.938 1.00 59.97 234 LEU A N 1
ATOM 1816 C CA . LEU A 1 234 ? -17.255 17.277 19.672 1.00 59.97 234 LEU A CA 1
ATOM 1817 C C . LEU A 1 234 ? -17.386 18.380 18.604 1.00 59.97 234 LEU A C 1
ATOM 1819 O O . LEU A 1 234 ? -16.484 19.216 18.493 1.00 59.97 234 LEU A O 1
ATOM 1823 N N . VAL A 1 235 ? -18.463 18.343 17.807 1.00 53.25 235 VAL A N 1
ATOM 1824 C CA . VAL A 1 235 ? -18.803 19.259 16.701 1.00 53.25 235 VAL A CA 1
ATOM 1825 C C . VAL A 1 235 ? -20.307 19.493 16.681 1.00 5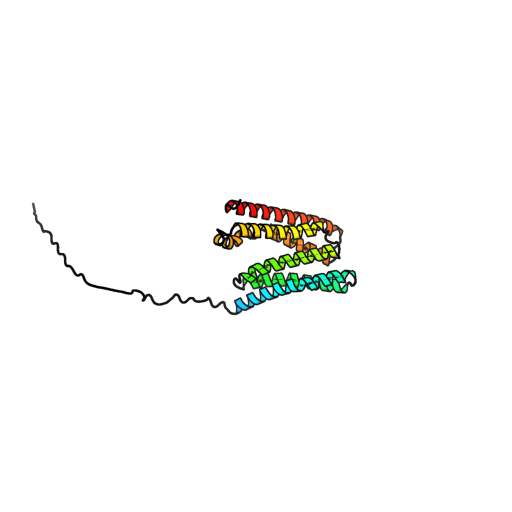3.25 235 VAL A C 1
ATOM 1827 O O . VAL A 1 235 ? -21.043 18.506 16.918 1.00 53.25 235 VAL A O 1
#

Solvent-accessible surface area (backbone atoms only — not comparable to full-atom values): 13763 Å² total; per-residue (Å²): 136,84,90,80,89,89,86,85,89,84,87,83,90,79,91,87,86,84,85,83,86,84,77,89,82,69,78,70,84,82,78,70,86,71,69,75,78,71,52,71,69,33,55,52,30,42,52,48,36,46,49,53,43,51,49,44,56,65,44,45,64,60,37,46,50,21,57,58,47,29,81,79,38,69,70,32,42,57,50,28,52,50,51,51,51,49,49,56,52,51,50,60,51,33,66,58,36,51,75,66,14,66,92,50,76,67,52,68,55,48,42,69,49,41,55,52,51,46,55,41,50,52,45,49,42,33,19,72,69,69,59,48,58,52,59,70,56,42,49,52,59,45,45,46,54,51,53,56,52,49,54,50,50,51,50,54,68,72,36,65,90,53,51,77,64,53,70,71,44,50,65,64,81,60,50,87,50,68,54,57,53,52,32,52,50,45,48,53,52,49,54,51,41,61,76,68,65,53,74,64,81,57,51,62,56,47,54,54,51,40,46,51,37,42,50,53,35,44,51,56,51,48,56,50,52,51,54,51,38,40,74,70,70,77,96